Protein AF-A0AA86VNU2-F1 (afdb_monomer_lite)

Foldseek 3Di:
DDDDDDDDDPPPPPPPVVVPLFDWDADPVQATDCPTSCNVVQQWDADPVRFTDCPGNCNVVVVFDADPVRTGDVVVVVVVVVVVVVVVVVVVPDPDDDDDDDDDDDDDDPDPDPPPPVVVVVVVVVVVVVVVVVVVVVVVVVVVVVVVVVVVVVVVVVVVVVVVVVVVVVVVVVVVVVVVVVVD

pLDDT: mean 71.39, std 21.5, range [32.62, 98.25]

Structure (mmCIF, N/CA/C/O backbone):
data_AF-A0AA86VNU2-F1
#
_entry.id   AF-A0AA86VNU2-F1
#
loop_
_atom_site.group_PDB
_atom_site.id
_atom_site.type_symbol
_atom_site.label_atom_id
_atom_site.label_alt_id
_atom_site.label_comp_id
_atom_site.label_asym_id
_atom_site.label_entity_id
_atom_site.label_seq_id
_atom_site.pdbx_PDB_ins_code
_atom_site.Cartn_x
_atom_site.Cartn_y
_atom_site.Cartn_z
_atom_site.occupancy
_atom_site.B_iso_or_equiv
_atom_site.auth_seq_id
_atom_site.auth_comp_id
_atom_site.auth_asym_id
_atom_site.auth_atom_id
_atom_site.pdbx_PDB_model_num
ATOM 1 N N . MET A 1 1 ? 15.170 -42.660 -77.530 1.00 35.62 1 MET A N 1
ATOM 2 C CA . MET A 1 1 ? 16.263 -43.198 -76.690 1.00 35.62 1 MET A CA 1
ATOM 3 C C . MET A 1 1 ? 16.416 -42.320 -75.451 1.00 35.62 1 MET A C 1
ATOM 5 O O . MET A 1 1 ? 16.072 -41.147 -75.543 1.00 35.62 1 MET A O 1
ATOM 9 N N . PRO A 1 2 ? 16.809 -42.889 -74.300 1.00 42.84 2 PRO A N 1
ATOM 10 C CA . PRO A 1 2 ? 16.532 -42.334 -72.977 1.00 42.84 2 PRO A CA 1
ATOM 11 C C . PRO A 1 2 ? 17.777 -41.776 -72.251 1.00 42.84 2 PRO A C 1
ATOM 13 O O . PRO A 1 2 ? 18.903 -42.001 -72.673 1.00 42.84 2 PRO A O 1
ATOM 16 N N . LYS A 1 3 ? 17.500 -41.174 -71.084 1.00 43.25 3 LYS A N 1
ATOM 17 C CA . LYS A 1 3 ? 18.355 -40.914 -69.904 1.00 43.25 3 LYS A CA 1
ATOM 18 C C . LYS A 1 3 ? 19.403 -39.793 -69.968 1.00 43.25 3 LYS A C 1
ATOM 20 O O . LYS A 1 3 ? 20.445 -39.902 -70.595 1.00 43.25 3 LYS A O 1
ATOM 25 N N . GLY A 1 4 ? 19.159 -38.802 -69.111 1.00 35.34 4 GLY A N 1
ATOM 26 C CA . GLY A 1 4 ? 20.151 -37.903 -68.530 1.00 35.34 4 GLY A CA 1
ATOM 27 C C . GLY A 1 4 ? 19.666 -37.441 -67.156 1.00 35.34 4 GLY A C 1
ATOM 28 O O . GLY A 1 4 ? 19.163 -36.336 -67.007 1.00 35.34 4 GLY A O 1
ATOM 29 N N . SER A 1 5 ? 19.728 -38.338 -66.172 1.00 44.06 5 SER A N 1
ATOM 30 C CA . SER A 1 5 ? 19.518 -38.048 -64.754 1.00 44.06 5 SER A CA 1
ATOM 31 C C . SER A 1 5 ? 20.800 -37.470 -64.151 1.00 44.06 5 SER A C 1
ATOM 33 O O . SER A 1 5 ? 21.772 -38.205 -64.013 1.00 44.06 5 SER A O 1
ATOM 35 N N . ASN A 1 6 ? 20.766 -36.205 -63.740 1.00 42.53 6 ASN A N 1
ATOM 36 C CA . ASN A 1 6 ? 21.671 -35.613 -62.751 1.00 42.53 6 ASN A CA 1
ATOM 37 C C . ASN A 1 6 ? 20.741 -35.016 -61.679 1.00 42.53 6 ASN A C 1
ATOM 39 O O . ASN A 1 6 ? 19.854 -34.241 -62.008 1.00 42.53 6 ASN A O 1
ATOM 43 N N . GLY A 1 7 ? 20.756 -35.416 -60.413 1.00 32.91 7 GLY A N 1
ATOM 44 C CA . GLY A 1 7 ? 21.922 -35.724 -59.601 1.00 32.91 7 GLY A CA 1
ATOM 45 C C . GLY A 1 7 ? 22.095 -34.574 -58.614 1.00 32.91 7 GLY A C 1
ATOM 46 O O . GLY A 1 7 ? 22.671 -33.558 -58.968 1.00 32.91 7 GLY A O 1
ATOM 47 N N . GLY A 1 8 ? 21.550 -34.748 -57.407 1.00 32.62 8 GLY A N 1
ATOM 48 C CA . GLY A 1 8 ? 22.006 -34.083 -56.186 1.00 32.62 8 GLY A CA 1
ATOM 49 C C . GLY A 1 8 ? 21.849 -32.564 -56.097 1.00 32.62 8 GLY A C 1
ATOM 50 O O . GLY A 1 8 ? 22.713 -31.812 -56.517 1.00 32.62 8 GLY A O 1
ATOM 51 N N . SER A 1 9 ? 20.847 -32.122 -55.344 1.00 40.66 9 SER A N 1
ATOM 52 C CA . SER A 1 9 ? 21.161 -31.400 -54.110 1.00 40.66 9 SER A CA 1
ATOM 53 C C . SER A 1 9 ? 19.920 -31.414 -53.234 1.00 40.66 9 SER A C 1
ATOM 55 O O . SER A 1 9 ? 18.996 -30.618 -53.404 1.00 40.66 9 SER A O 1
ATOM 57 N N . SER A 1 10 ? 19.878 -32.359 -52.294 1.00 42.69 10 SER A N 1
ATOM 58 C CA . SER A 1 10 ? 19.146 -32.165 -51.051 1.00 42.69 10 SER A CA 1
ATOM 59 C C . SER A 1 10 ? 19.764 -30.938 -50.392 1.00 42.69 10 SER A C 1
ATOM 61 O O . SER A 1 10 ? 20.722 -31.038 -49.625 1.00 42.69 10 SER A O 1
ATOM 63 N N . GLY A 1 11 ? 19.257 -29.766 -50.769 1.00 36.16 11 GLY A N 1
ATOM 64 C CA . GLY A 1 11 ? 19.501 -28.532 -50.062 1.00 36.16 11 GLY A CA 1
ATOM 65 C C . GLY A 1 11 ? 18.896 -28.708 -48.685 1.00 36.16 11 GLY A C 1
ATOM 66 O O . GLY A 1 11 ? 17.744 -28.344 -48.457 1.00 36.16 11 GLY A O 1
ATOM 67 N N . SER A 1 12 ? 19.674 -29.294 -47.779 1.00 43.03 12 SER A N 1
ATOM 68 C CA . SER A 1 12 ? 19.574 -29.042 -46.359 1.00 43.03 12 SER A CA 1
ATOM 69 C C . SER A 1 12 ? 19.597 -27.528 -46.230 1.00 43.03 12 SER A C 1
ATOM 71 O O . SER A 1 12 ? 20.657 -26.903 -46.215 1.00 43.03 12 SER A O 1
ATOM 73 N N . LYS A 1 13 ? 18.411 -26.911 -46.213 1.00 39.06 13 LYS A N 1
ATOM 74 C CA . LYS A 1 13 ? 18.242 -25.575 -45.671 1.00 39.06 13 LYS A CA 1
ATOM 75 C C . LYS A 1 13 ? 18.532 -25.734 -44.191 1.00 39.06 13 LYS A C 1
ATOM 77 O O . LYS A 1 13 ? 17.639 -25.865 -43.362 1.00 39.06 13 LYS A O 1
ATOM 82 N N . SER A 1 14 ? 19.821 -25.700 -43.885 1.00 44.34 14 SER A N 1
ATOM 83 C CA . SER A 1 14 ? 20.374 -25.233 -42.633 1.00 44.34 14 SER A CA 1
ATOM 84 C C . SER A 1 14 ? 19.983 -23.764 -42.496 1.00 44.34 14 SER A C 1
ATOM 86 O O . SER A 1 14 ? 20.823 -22.874 -42.465 1.00 44.34 14 SER A O 1
ATOM 88 N N . THR A 1 15 ? 18.683 -23.475 -42.415 1.00 40.88 15 THR A N 1
ATOM 89 C CA . THR A 1 15 ? 18.246 -22.333 -41.642 1.00 40.88 15 THR A CA 1
ATOM 90 C C . THR A 1 15 ? 18.377 -22.808 -40.211 1.00 40.88 15 THR A C 1
ATOM 92 O O . THR A 1 15 ? 17.408 -23.217 -39.574 1.00 40.88 15 THR A O 1
ATOM 95 N N . ALA A 1 16 ? 19.606 -22.744 -39.698 1.00 42.69 16 ALA A N 1
ATOM 96 C CA . ALA A 1 16 ? 19.784 -22.318 -38.331 1.00 42.69 16 ALA A CA 1
ATOM 97 C C . ALA A 1 16 ? 19.115 -20.939 -38.260 1.00 42.69 16 ALA A C 1
ATOM 99 O O . ALA A 1 16 ? 19.760 -19.902 -38.379 1.00 42.69 16 ALA A O 1
ATOM 100 N N . SER A 1 17 ? 17.779 -20.922 -38.170 1.00 42.19 17 SER A N 1
ATOM 101 C CA . SER A 1 17 ? 17.085 -19.800 -37.595 1.00 42.19 17 SER A CA 1
ATOM 102 C C . SER A 1 17 ? 17.609 -19.828 -36.178 1.00 42.19 17 SER A C 1
ATOM 104 O O . SER A 1 17 ? 17.154 -20.628 -35.357 1.00 42.19 17 SER A O 1
ATOM 106 N N . THR A 1 18 ? 18.650 -19.043 -35.914 1.00 42.44 18 THR A N 1
ATOM 107 C CA . THR A 1 18 ? 18.924 -18.537 -34.582 1.00 42.44 18 THR A CA 1
ATOM 108 C C . THR A 1 18 ? 17.554 -18.105 -34.112 1.00 42.44 18 THR A C 1
ATOM 110 O O . THR A 1 18 ? 16.980 -17.189 -34.702 1.00 42.44 18 THR A O 1
ATOM 113 N N . LYS A 1 19 ? 16.942 -18.918 -33.244 1.00 46.94 19 LYS A N 1
ATOM 114 C CA . LYS A 1 19 ? 15.542 -18.811 -32.853 1.00 46.94 19 LYS A CA 1
ATOM 115 C C . LYS A 1 19 ? 15.502 -17.498 -32.099 1.00 46.94 19 LYS A C 1
ATOM 117 O O . LYS A 1 19 ? 15.825 -17.465 -30.917 1.00 46.94 19 LYS A O 1
ATOM 122 N N . SER A 1 20 ? 15.325 -16.401 -32.838 1.00 48.34 20 SER A N 1
ATOM 123 C CA . SER A 1 20 ? 15.451 -15.059 -32.307 1.00 48.34 20 SER A CA 1
ATOM 124 C C . SER A 1 20 ? 14.389 -15.016 -31.245 1.00 48.34 20 SER A C 1
ATOM 126 O O . SER A 1 20 ? 13.209 -15.184 -31.570 1.00 48.34 20 SER A O 1
ATOM 128 N N . THR A 1 21 ? 14.815 -14.935 -29.991 1.00 58.25 21 THR A N 1
ATOM 129 C CA . THR A 1 21 ? 13.891 -14.949 -28.874 1.00 58.25 21 THR A CA 1
ATOM 130 C C . THR A 1 21 ? 12.835 -13.887 -29.168 1.00 58.25 21 THR A C 1
ATOM 132 O O . THR A 1 21 ? 13.197 -12.753 -29.509 1.00 58.25 21 THR A O 1
ATOM 135 N N . PRO A 1 22 ? 11.544 -14.260 -29.180 1.00 62.62 22 PRO A N 1
ATOM 136 C CA . PRO A 1 22 ? 10.493 -13.343 -29.573 1.00 62.62 22 PRO A CA 1
ATOM 137 C C . PRO A 1 22 ? 10.598 -12.103 -28.690 1.00 62.62 22 PRO A C 1
ATOM 139 O O . PRO A 1 22 ? 10.564 -12.170 -27.459 1.00 62.62 22 PRO A O 1
ATOM 142 N N . SER A 1 23 ? 10.846 -10.971 -29.340 1.00 70.94 23 SER A N 1
ATOM 143 C CA . SER A 1 23 ? 11.143 -9.711 -28.682 1.00 70.94 23 SER A CA 1
ATOM 144 C C . SER A 1 23 ? 9.844 -8.943 -28.536 1.00 70.94 23 SER A C 1
ATOM 146 O O . SER A 1 23 ? 9.045 -8.849 -29.472 1.00 70.94 23 SER A O 1
ATOM 148 N N . VAL A 1 24 ? 9.642 -8.409 -27.339 1.00 76.19 24 VAL A N 1
ATOM 149 C CA . VAL A 1 24 ? 8.462 -7.640 -26.963 1.00 76.19 24 VAL A CA 1
ATOM 150 C C . VAL A 1 24 ? 8.851 -6.172 -27.001 1.00 76.19 24 VAL A C 1
ATOM 152 O O . VAL A 1 24 ? 9.758 -5.754 -26.283 1.00 76.19 24 VAL A O 1
ATOM 155 N N . ARG A 1 25 ? 8.169 -5.384 -27.830 1.00 77.44 25 ARG A N 1
ATOM 156 C CA . ARG A 1 25 ? 8.275 -3.926 -27.831 1.00 77.44 25 ARG A CA 1
ATOM 157 C C . ARG A 1 25 ? 7.054 -3.346 -27.131 1.00 77.44 25 ARG A C 1
ATOM 159 O O . ARG A 1 25 ? 5.924 -3.785 -27.346 1.00 77.44 25 ARG A O 1
ATOM 166 N N . VAL A 1 26 ? 7.304 -2.352 -26.291 1.00 76.50 26 VAL A N 1
ATOM 167 C CA . VAL A 1 26 ? 6.274 -1.627 -25.550 1.00 76.50 26 VAL A CA 1
ATOM 168 C C . VAL A 1 26 ? 6.362 -0.163 -25.961 1.00 76.50 26 VAL A C 1
ATOM 170 O O . VAL A 1 26 ? 7.458 0.392 -26.058 1.00 76.50 26 VAL A O 1
ATOM 173 N N . ASN A 1 27 ? 5.215 0.442 -26.247 1.00 76.06 27 ASN A N 1
ATOM 174 C CA . ASN A 1 27 ? 5.102 1.858 -26.560 1.00 76.06 27 ASN A CA 1
ATOM 175 C C . ASN A 1 27 ? 5.369 2.706 -25.307 1.00 76.06 27 ASN A C 1
ATOM 177 O O . ASN A 1 27 ? 5.224 2.249 -24.173 1.00 76.06 27 ASN A O 1
ATOM 181 N N . THR A 1 28 ? 5.692 3.983 -25.502 1.00 73.38 28 THR A N 1
ATOM 182 C CA . THR A 1 28 ? 5.933 4.935 -24.401 1.00 73.38 28 THR A CA 1
ATOM 183 C C . THR A 1 28 ? 4.722 5.134 -23.487 1.00 73.38 28 THR A C 1
ATOM 185 O O . THR A 1 28 ? 4.889 5.498 -22.329 1.00 73.38 28 THR A O 1
ATOM 188 N N . ASN A 1 29 ? 3.512 4.851 -23.976 1.00 73.88 29 ASN A N 1
ATOM 189 C CA . ASN A 1 29 ? 2.264 4.895 -23.211 1.00 73.88 29 ASN A CA 1
ATOM 190 C C . ASN A 1 29 ? 1.952 3.591 -22.442 1.00 73.88 29 ASN A C 1
ATOM 192 O O . ASN A 1 29 ? 0.857 3.459 -21.905 1.00 73.88 29 ASN A O 1
ATOM 196 N N . GLY A 1 30 ? 2.869 2.615 -22.411 1.00 66.94 30 GLY A N 1
ATOM 197 C CA . GLY A 1 30 ? 2.688 1.356 -21.678 1.00 66.94 30 GLY A CA 1
ATOM 198 C C . GLY A 1 30 ? 1.837 0.300 -22.392 1.00 66.94 30 GLY A C 1
ATOM 199 O O . GLY A 1 30 ? 1.533 -0.733 -21.802 1.00 66.94 30 GLY A O 1
ATOM 200 N N . THR A 1 31 ? 1.475 0.522 -23.658 1.00 78.00 31 THR A N 1
ATOM 201 C CA . THR A 1 31 ? 0.759 -0.468 -24.482 1.00 78.00 31 THR A CA 1
ATOM 202 C C . THR A 1 31 ? 1.719 -1.341 -25.287 1.00 78.00 31 THR A C 1
ATOM 204 O O . THR A 1 31 ? 2.845 -0.940 -25.591 1.00 78.00 31 THR A O 1
ATOM 207 N N . PHE A 1 32 ? 1.284 -2.539 -25.669 1.00 80.56 32 PHE A N 1
ATOM 208 C CA . PHE A 1 32 ? 2.081 -3.420 -26.519 1.00 80.56 32 PHE A CA 1
ATOM 209 C C . PHE A 1 32 ? 2.150 -2.907 -27.964 1.00 80.56 32 PHE A C 1
ATOM 211 O O . PHE A 1 32 ? 1.123 -2.634 -28.584 1.00 80.56 32 PHE A O 1
ATOM 218 N N . ASP A 1 33 ? 3.357 -2.822 -28.533 1.00 82.19 33 ASP A N 1
ATOM 219 C CA . ASP A 1 33 ? 3.514 -2.531 -29.960 1.00 82.19 33 ASP A CA 1
ATOM 220 C C . ASP A 1 33 ? 3.201 -3.806 -30.756 1.00 82.19 33 ASP A C 1
ATOM 222 O O . ASP A 1 33 ? 3.956 -4.783 -30.715 1.00 82.19 33 ASP A O 1
ATOM 226 N N . GLN A 1 34 ? 2.104 -3.795 -31.514 1.00 78.12 34 GLN A N 1
ATOM 227 C CA . GLN A 1 34 ? 1.673 -4.920 -32.355 1.00 78.12 34 GLN A CA 1
ATOM 228 C C . GLN A 1 34 ? 2.707 -5.313 -33.421 1.00 78.12 34 GLN A C 1
ATOM 230 O O . GLN A 1 34 ? 2.679 -6.425 -33.943 1.00 78.12 34 GLN A O 1
ATOM 235 N N . ARG A 1 35 ? 3.670 -4.436 -33.735 1.00 80.62 35 ARG A N 1
ATOM 236 C CA . ARG A 1 35 ? 4.770 -4.745 -34.659 1.00 80.62 35 ARG A CA 1
ATOM 237 C C . ARG A 1 35 ? 5.838 -5.645 -34.032 1.00 80.62 35 ARG A C 1
ATOM 239 O O . ARG A 1 35 ? 6.769 -6.031 -34.740 1.00 80.62 35 ARG A O 1
ATOM 246 N N . SER A 1 36 ? 5.738 -5.964 -32.739 1.00 80.44 36 SER A N 1
ATOM 247 C CA . SER A 1 36 ? 6.667 -6.867 -32.049 1.00 80.44 36 SER A CA 1
ATOM 248 C C . SER A 1 36 ? 6.672 -8.257 -32.682 1.00 80.44 36 SER A C 1
ATOM 250 O O . SER A 1 36 ? 5.636 -8.758 -33.126 1.00 80.44 36 SER A O 1
ATOM 252 N N . SER A 1 37 ? 7.835 -8.913 -32.694 1.00 79.69 37 SER A N 1
ATOM 253 C CA . SER A 1 37 ? 7.964 -10.231 -33.325 1.00 79.69 37 SER A CA 1
ATOM 254 C C . SER A 1 37 ? 7.118 -11.300 -32.633 1.00 79.69 37 SER A C 1
ATOM 256 O O . SER A 1 37 ? 6.661 -12.209 -33.312 1.00 79.69 37 SER A O 1
ATOM 258 N N . ILE A 1 38 ? 6.825 -11.134 -31.339 1.00 78.75 38 ILE A N 1
ATOM 259 C CA . ILE A 1 38 ? 5.967 -12.039 -30.559 1.00 78.75 38 ILE A CA 1
ATOM 260 C C . ILE A 1 38 ? 4.495 -12.063 -31.015 1.00 78.75 38 ILE A C 1
ATOM 262 O O . ILE A 1 38 ? 3.819 -13.079 -30.877 1.00 78.75 38 ILE A O 1
ATOM 266 N N . PHE A 1 39 ? 3.994 -10.958 -31.582 1.00 82.69 39 PHE A N 1
ATOM 267 C CA . PHE A 1 39 ? 2.646 -10.904 -32.164 1.00 82.69 39 PHE A CA 1
ATOM 268 C C . PHE A 1 39 ? 2.652 -11.451 -33.590 1.00 82.69 39 PHE A C 1
ATOM 270 O O . PHE A 1 39 ? 1.735 -12.157 -33.994 1.00 82.69 39 PHE A O 1
ATOM 277 N N . ARG A 1 40 ? 3.727 -11.188 -34.346 1.00 80.62 40 ARG A N 1
ATOM 278 C CA . ARG A 1 40 ? 3.902 -11.718 -35.708 1.00 80.62 40 ARG A CA 1
ATOM 279 C C . ARG A 1 40 ? 4.085 -13.235 -35.735 1.00 80.62 40 ARG A C 1
ATOM 281 O O . ARG A 1 40 ? 3.679 -13.864 -36.703 1.00 80.62 40 ARG A O 1
ATOM 288 N N . SER A 1 41 ? 4.686 -13.813 -34.695 1.00 79.31 41 SER A N 1
ATOM 289 C CA . SER A 1 41 ? 4.840 -15.263 -34.548 1.00 79.31 41 SER A CA 1
ATOM 290 C C . SER A 1 41 ? 3.580 -15.964 -34.029 1.00 79.31 41 SER A C 1
ATOM 292 O O . SER A 1 41 ? 3.554 -17.190 -33.995 1.00 79.31 41 SER A O 1
ATOM 294 N N . GLY A 1 42 ? 2.544 -15.215 -33.623 1.00 80.19 42 GLY A N 1
ATOM 295 C CA . GLY A 1 42 ? 1.323 -15.772 -33.031 1.00 80.19 42 GLY A CA 1
ATOM 296 C C . GLY A 1 42 ? 1.498 -16.293 -31.600 1.00 80.19 42 GLY A C 1
ATOM 297 O O . GLY A 1 42 ? 0.624 -16.978 -31.079 1.00 80.19 42 GLY A O 1
ATOM 298 N N . GLU A 1 43 ? 2.614 -15.987 -30.937 1.00 80.56 43 GLU A N 1
ATOM 299 C CA . GLU A 1 43 ? 2.838 -16.405 -29.547 1.00 80.56 43 GLU A CA 1
ATOM 300 C C . GLU A 1 43 ? 2.059 -15.546 -28.543 1.00 80.56 43 GLU A C 1
ATOM 302 O O . GLU A 1 43 ? 1.722 -16.013 -27.449 1.00 80.56 43 GLU A O 1
ATOM 307 N N . ALA A 1 44 ? 1.746 -14.305 -28.920 1.00 83.31 44 ALA A N 1
ATOM 308 C CA . ALA A 1 44 ? 0.940 -13.374 -28.149 1.00 83.31 44 ALA A CA 1
ATOM 309 C C . ALA A 1 44 ? -0.246 -12.847 -28.961 1.00 83.31 44 ALA A C 1
ATOM 311 O O . ALA A 1 44 ? -0.127 -12.579 -30.155 1.00 83.31 44 ALA A O 1
ATOM 312 N N . TYR A 1 45 ? -1.368 -12.631 -28.276 1.00 84.81 45 TYR A N 1
ATOM 313 C CA . TYR A 1 45 ? -2.567 -12.009 -28.833 1.00 84.81 45 TYR A CA 1
ATOM 314 C C . TYR A 1 45 ? -3.032 -10.886 -27.915 1.00 84.81 45 TYR A C 1
ATOM 316 O O . TYR A 1 45 ? -2.916 -10.995 -26.693 1.00 84.81 45 TYR A O 1
ATOM 324 N N . LEU A 1 46 ? -3.551 -9.812 -28.505 1.00 83.88 46 LEU A N 1
ATOM 325 C CA . LEU A 1 46 ? -4.195 -8.729 -27.770 1.00 83.88 46 LEU A CA 1
ATOM 326 C C . LEU A 1 46 ? -5.712 -8.881 -27.855 1.00 83.88 46 LEU A C 1
ATOM 328 O O . LEU A 1 46 ? -6.245 -9.324 -28.873 1.00 83.88 46 LEU A O 1
ATOM 332 N N . LYS A 1 47 ? -6.403 -8.491 -26.789 1.00 84.12 47 LYS A N 1
ATOM 333 C CA . LYS A 1 47 ? -7.852 -8.300 -26.790 1.00 84.12 47 LYS A CA 1
ATOM 334 C C . LYS A 1 47 ? -8.207 -6.995 -27.508 1.00 84.12 47 LYS A C 1
ATOM 336 O O . LYS A 1 47 ? -7.343 -6.168 -27.803 1.00 84.12 47 LYS A O 1
ATOM 341 N N . SER A 1 48 ? -9.499 -6.782 -27.745 1.00 81.19 48 SER A N 1
ATOM 342 C CA . SER A 1 48 ? -10.024 -5.562 -28.373 1.00 81.19 48 SER A CA 1
ATOM 343 C C . SER A 1 48 ? -9.709 -4.277 -27.596 1.00 81.19 48 SER A C 1
ATOM 345 O O . SER A 1 48 ? -9.672 -3.207 -28.188 1.00 81.19 48 SER A O 1
ATOM 347 N N . ASP A 1 49 ? -9.462 -4.378 -26.288 1.00 78.31 49 ASP A N 1
ATOM 348 C CA . ASP A 1 49 ? -9.064 -3.269 -25.410 1.00 78.31 49 ASP A CA 1
ATOM 349 C C . ASP A 1 49 ? -7.540 -3.007 -25.395 1.00 78.31 49 ASP A C 1
ATOM 351 O O . ASP A 1 49 ? -7.061 -2.142 -24.662 1.00 78.31 49 ASP A O 1
ATOM 355 N N . GLY A 1 50 ? -6.763 -3.759 -26.185 1.00 73.31 50 GLY A N 1
ATOM 356 C CA . GLY A 1 50 ? -5.306 -3.646 -26.260 1.00 73.31 50 GLY A CA 1
ATOM 357 C C . GLY A 1 50 ? -4.538 -4.340 -25.129 1.00 73.31 50 GLY A C 1
ATOM 358 O O . GLY A 1 50 ? -3.307 -4.283 -25.125 1.00 73.31 50 GLY A O 1
ATOM 359 N N . THR A 1 51 ? -5.218 -5.015 -24.194 1.00 81.69 51 THR A N 1
ATOM 360 C CA . THR A 1 51 ? -4.578 -5.852 -23.163 1.00 81.69 51 THR A CA 1
ATOM 361 C C . THR A 1 51 ? -4.141 -7.201 -23.723 1.00 81.69 51 THR A C 1
ATOM 363 O O . THR A 1 51 ? -4.663 -7.673 -24.734 1.00 81.69 51 THR A O 1
ATOM 366 N N . LEU A 1 52 ? -3.184 -7.857 -23.062 1.00 83.00 52 LEU A N 1
ATOM 367 C CA . LEU A 1 52 ? -2.755 -9.202 -23.445 1.00 83.00 52 LEU A CA 1
ATOM 368 C C . LEU A 1 52 ? -3.868 -10.231 -23.169 1.00 83.00 52 LEU A C 1
ATOM 370 O O . LEU A 1 52 ? -4.451 -10.269 -22.082 1.00 83.00 52 LEU A O 1
ATOM 374 N N . ASP A 1 53 ? -4.144 -11.111 -24.133 1.00 83.88 53 ASP A N 1
ATOM 375 C CA . ASP A 1 53 ? -5.003 -12.271 -23.903 1.00 83.88 53 ASP A CA 1
ATOM 376 C C . ASP A 1 53 ? -4.256 -13.294 -23.038 1.00 83.88 53 ASP A C 1
ATOM 378 O O . ASP A 1 53 ? -3.291 -13.919 -23.480 1.00 83.88 53 ASP A O 1
ATOM 382 N N . GLY A 1 54 ? -4.723 -13.505 -21.805 1.00 80.12 54 GLY A N 1
ATOM 383 C CA . GLY A 1 54 ? -4.131 -14.455 -20.858 1.00 80.12 54 GLY A CA 1
ATOM 384 C C . GLY A 1 54 ? -4.109 -15.911 -21.342 1.00 80.12 54 GLY A C 1
ATOM 385 O O . GLY A 1 54 ? -3.413 -16.741 -20.762 1.00 80.12 54 GLY A O 1
ATOM 386 N N . ARG A 1 55 ? -4.841 -16.236 -22.415 1.00 82.06 55 ARG A N 1
ATOM 387 C CA . ARG A 1 55 ? -4.854 -17.570 -23.032 1.00 82.06 55 ARG A CA 1
ATOM 388 C C . ARG A 1 55 ? -3.689 -17.796 -23.998 1.00 82.06 55 ARG A C 1
ATOM 390 O O . ARG A 1 55 ? -3.437 -18.945 -24.363 1.00 82.06 55 ARG A O 1
ATOM 397 N N . CYS A 1 56 ? -2.981 -16.741 -24.414 1.00 82.75 56 CYS A N 1
ATOM 398 C CA . CYS A 1 56 ? -1.860 -16.870 -25.343 1.00 82.75 56 CYS A CA 1
ATOM 399 C C . CYS A 1 56 ? -0.654 -17.575 -24.699 1.00 82.75 56 CYS A C 1
ATOM 401 O O . CYS A 1 56 ? -0.470 -17.564 -23.476 1.00 82.75 56 CYS A O 1
ATOM 403 N N . ALA A 1 57 ? 0.187 -18.193 -25.531 1.00 77.88 57 ALA A N 1
ATOM 404 C CA . ALA A 1 57 ? 1.365 -18.926 -25.071 1.00 77.88 57 ALA A CA 1
ATOM 405 C C . ALA A 1 57 ? 2.317 -18.021 -24.277 1.00 77.88 57 ALA A C 1
ATOM 407 O O . ALA A 1 57 ? 2.789 -18.410 -23.210 1.00 77.88 57 ALA A O 1
ATOM 408 N N . ALA A 1 58 ? 2.515 -16.784 -24.740 1.00 75.31 58 ALA A N 1
ATOM 409 C CA . ALA A 1 58 ? 3.372 -15.805 -24.087 1.00 75.31 58 ALA A CA 1
ATOM 410 C C . ALA A 1 58 ? 2.904 -15.425 -22.671 1.00 75.31 58 ALA A C 1
ATOM 412 O O . ALA A 1 58 ? 3.744 -15.222 -21.791 1.00 75.31 58 ALA A O 1
ATOM 413 N N . ALA A 1 59 ? 1.588 -15.363 -22.438 1.00 77.38 59 ALA A N 1
ATOM 414 C CA . ALA A 1 59 ? 1.018 -15.119 -21.115 1.00 77.38 59 ALA A CA 1
ATOM 415 C C . ALA A 1 59 ? 1.190 -16.339 -20.198 1.00 77.38 59 ALA A C 1
ATOM 417 O O . ALA A 1 59 ? 1.664 -16.208 -19.073 1.00 77.38 59 ALA A O 1
ATOM 418 N N . ARG A 1 60 ? 0.883 -17.544 -20.699 1.00 78.44 60 ARG A N 1
ATOM 419 C CA . ARG A 1 60 ? 0.996 -18.798 -19.930 1.00 78.44 60 ARG A CA 1
ATOM 420 C C . ARG A 1 60 ? 2.433 -19.146 -19.547 1.00 78.44 60 ARG A C 1
ATOM 422 O O . ARG A 1 60 ? 2.659 -19.728 -18.494 1.00 78.44 60 ARG A O 1
ATOM 429 N N . GLN A 1 61 ? 3.387 -18.812 -20.410 1.00 74.31 61 GLN A N 1
ATOM 430 C CA . GLN A 1 61 ? 4.813 -19.074 -20.205 1.00 74.31 61 GLN A CA 1
ATOM 431 C C . GLN A 1 61 ? 5.531 -17.918 -19.492 1.00 74.31 61 GLN A C 1
ATOM 433 O O . GLN A 1 61 ? 6.736 -17.997 -19.270 1.00 74.31 61 GLN A O 1
ATOM 438 N N . GLY A 1 62 ? 4.820 -16.834 -19.156 1.00 69.75 62 GLY A N 1
ATOM 439 C CA . GLY A 1 62 ? 5.405 -15.670 -18.489 1.00 69.75 62 GLY A CA 1
ATOM 440 C C . GLY A 1 62 ? 6.499 -14.980 -19.309 1.00 69.75 62 GLY A C 1
ATOM 441 O O . GLY A 1 62 ? 7.401 -14.375 -18.736 1.00 69.75 62 GLY A O 1
ATOM 442 N N . ILE A 1 63 ? 6.450 -15.082 -20.644 1.00 71.69 63 ILE A N 1
ATOM 443 C CA . ILE A 1 63 ? 7.426 -14.470 -21.564 1.00 71.69 63 ILE A CA 1
ATOM 444 C C . ILE A 1 63 ? 7.269 -12.943 -21.577 1.00 71.69 63 ILE A C 1
ATOM 446 O O . ILE A 1 63 ? 8.259 -12.215 -21.748 1.00 71.69 63 ILE A O 1
ATOM 450 N N . ILE A 1 64 ? 6.029 -12.480 -21.390 1.00 72.75 64 ILE A N 1
ATOM 451 C CA . ILE A 1 64 ? 5.623 -11.079 -21.299 1.00 72.75 64 ILE A CA 1
ATOM 452 C C . ILE A 1 64 ? 5.194 -10.780 -19.861 1.00 72.75 64 ILE A C 1
ATOM 454 O O . ILE A 1 64 ? 4.279 -11.411 -19.337 1.00 72.75 64 ILE A O 1
ATOM 458 N N . GLY A 1 65 ? 5.807 -9.772 -19.243 1.00 74.44 65 GLY A N 1
ATOM 459 C CA . GLY A 1 65 ? 5.339 -9.237 -17.970 1.00 74.44 65 GLY A CA 1
ATOM 460 C C . GLY A 1 65 ? 4.115 -8.362 -18.169 1.00 74.44 65 GLY A C 1
ATOM 461 O O . GLY A 1 65 ? 4.146 -7.411 -18.954 1.00 74.44 65 GLY A O 1
ATOM 462 N N . THR A 1 66 ? 3.052 -8.678 -17.442 1.00 76.81 66 THR A N 1
ATOM 463 C CA . THR A 1 66 ? 1.824 -7.888 -17.417 1.00 76.81 66 THR A CA 1
ATOM 464 C C . THR A 1 66 ? 1.468 -7.490 -15.994 1.00 76.81 66 THR A C 1
ATOM 466 O O . THR A 1 66 ? 1.830 -8.166 -15.032 1.00 76.81 66 THR A O 1
ATOM 469 N N . THR A 1 67 ? 0.770 -6.368 -15.857 1.00 78.25 67 THR A N 1
ATOM 470 C CA . THR A 1 67 ? 0.116 -5.978 -14.608 1.00 78.25 67 THR A CA 1
ATOM 471 C C . THR A 1 67 ? -1.110 -6.864 -14.359 1.00 78.25 67 THR A C 1
ATOM 473 O O . THR A 1 67 ? -1.580 -7.566 -15.254 1.00 78.25 67 THR A O 1
ATOM 476 N N . SER A 1 68 ? -1.709 -6.782 -13.167 1.00 77.50 68 SER A N 1
ATOM 477 C CA . SER A 1 68 ? -2.978 -7.467 -12.858 1.00 77.50 68 SER A CA 1
ATOM 478 C C . SER A 1 68 ? -4.138 -7.076 -13.787 1.00 77.50 68 SER A C 1
ATOM 480 O O . SER A 1 68 ? -5.099 -7.827 -13.916 1.00 77.50 68 SER A O 1
ATOM 482 N N . SER A 1 69 ? -4.040 -5.927 -14.461 1.00 74.94 69 SER A N 1
ATOM 483 C CA . SER A 1 69 ? -4.990 -5.455 -15.474 1.00 74.94 69 SER A CA 1
ATOM 484 C C . SER A 1 69 ? -4.676 -5.928 -16.902 1.00 74.94 69 SER A C 1
ATOM 486 O O . SER A 1 69 ? -5.383 -5.549 -17.832 1.00 74.94 69 SER A O 1
ATOM 488 N N . GLY A 1 70 ? -3.625 -6.730 -17.109 1.00 70.12 70 GLY A N 1
ATOM 489 C CA . GLY A 1 70 ? -3.230 -7.238 -18.430 1.00 70.12 70 GLY A CA 1
ATOM 490 C C . GLY A 1 70 ? -2.497 -6.222 -19.318 1.00 70.12 70 GLY A C 1
ATOM 491 O O . GLY A 1 70 ? -2.273 -6.495 -20.500 1.00 70.12 70 GLY A O 1
ATOM 492 N N . GLN A 1 71 ? -2.122 -5.064 -18.765 1.00 80.94 71 GLN A N 1
ATOM 493 C CA . GLN A 1 71 ? -1.280 -4.061 -19.427 1.00 80.94 71 GLN A CA 1
ATOM 494 C C . GLN A 1 71 ? 0.193 -4.461 -19.347 1.00 80.94 71 GLN A C 1
ATOM 496 O O . GLN A 1 71 ? 0.564 -5.281 -18.507 1.00 80.94 71 GLN A O 1
ATOM 501 N N . ALA A 1 72 ? 1.050 -3.893 -20.198 1.00 77.69 72 ALA A N 1
ATOM 502 C CA . ALA A 1 72 ? 2.476 -4.202 -20.157 1.00 77.69 72 ALA A CA 1
ATOM 503 C C . ALA A 1 72 ? 3.099 -3.724 -18.833 1.00 77.69 72 ALA A C 1
ATOM 505 O O . ALA A 1 72 ? 3.011 -2.544 -18.488 1.00 77.69 72 ALA A O 1
ATOM 506 N N . ASP A 1 73 ? 3.769 -4.617 -18.096 1.00 79.31 73 ASP A N 1
ATOM 507 C CA . ASP A 1 73 ? 4.549 -4.200 -16.929 1.00 79.31 73 ASP A CA 1
ATOM 508 C C . ASP A 1 73 ? 5.908 -3.668 -17.403 1.00 79.31 73 ASP A C 1
ATOM 510 O O . ASP A 1 73 ? 6.843 -4.416 -17.708 1.00 79.31 73 ASP A O 1
ATOM 514 N N . LEU A 1 74 ? 6.020 -2.341 -17.463 1.00 67.75 74 LEU A N 1
ATOM 515 C CA . LEU A 1 74 ? 7.243 -1.644 -17.861 1.00 67.75 74 LEU A CA 1
ATOM 516 C C . LEU A 1 74 ? 8.440 -1.980 -16.955 1.00 67.75 74 LEU A C 1
ATOM 518 O O . LEU A 1 74 ? 9.583 -1.926 -17.413 1.00 67.75 74 LEU A O 1
ATOM 522 N N . ARG A 1 75 ? 8.206 -2.390 -15.699 1.00 66.81 75 ARG A 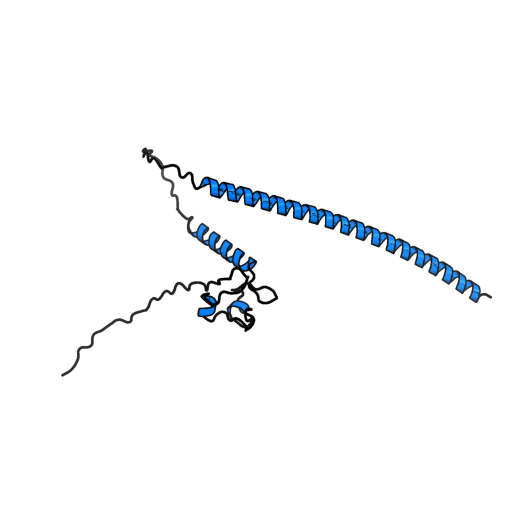N 1
ATOM 523 C CA . ARG A 1 75 ? 9.277 -2.830 -14.788 1.00 66.81 75 ARG A CA 1
ATOM 524 C C . ARG A 1 75 ? 9.841 -4.173 -15.231 1.00 66.81 75 ARG A C 1
ATOM 526 O O . ARG A 1 75 ? 11.055 -4.348 -15.255 1.00 66.81 75 ARG A O 1
ATOM 533 N N . TYR A 1 76 ? 8.975 -5.092 -15.653 1.00 67.44 76 TYR A N 1
ATOM 534 C CA . TYR A 1 76 ? 9.396 -6.380 -16.201 1.00 67.44 76 TYR A CA 1
ATOM 535 C C . TYR A 1 76 ? 10.194 -6.200 -17.505 1.00 67.44 76 TYR A C 1
ATOM 537 O O . TYR A 1 76 ? 11.235 -6.835 -17.687 1.00 67.44 76 TYR A O 1
ATOM 545 N N . ALA A 1 77 ? 9.764 -5.286 -18.384 1.00 60.47 77 ALA A N 1
ATOM 546 C CA . ALA A 1 77 ? 10.488 -4.964 -19.617 1.00 60.47 77 ALA A CA 1
ATOM 547 C C . ALA A 1 77 ? 11.887 -4.373 -19.344 1.00 60.47 77 ALA A C 1
ATOM 549 O O . ALA A 1 77 ? 12.865 -4.767 -19.983 1.00 60.47 77 ALA A O 1
ATOM 550 N N . ALA A 1 78 ? 12.003 -3.474 -18.361 1.00 58.81 78 ALA A N 1
ATOM 551 C CA . ALA A 1 78 ? 13.278 -2.877 -17.967 1.00 58.81 78 ALA A CA 1
ATOM 552 C C . ALA A 1 78 ? 14.248 -3.907 -17.358 1.00 58.81 78 ALA A C 1
ATOM 554 O O . ALA A 1 78 ? 15.427 -3.934 -17.715 1.00 58.81 78 ALA A O 1
ATOM 555 N N . VAL A 1 79 ? 13.752 -4.795 -16.489 1.00 61.53 79 VAL A N 1
ATOM 556 C CA . VAL A 1 79 ? 14.569 -5.824 -15.825 1.00 61.53 79 VAL A CA 1
ATOM 557 C C . VAL A 1 79 ? 15.075 -6.870 -16.821 1.00 61.53 79 VAL A C 1
ATOM 559 O O . VAL A 1 79 ? 16.259 -7.198 -16.806 1.00 61.53 79 VAL A O 1
ATOM 562 N N . LYS A 1 80 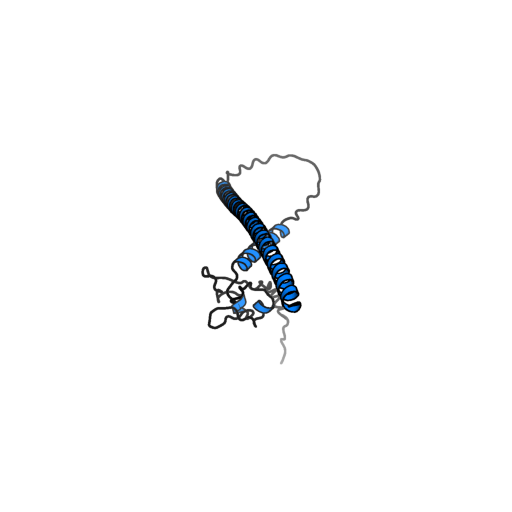? 14.234 -7.352 -17.745 1.00 60.44 80 LYS A N 1
ATOM 563 C CA . LYS A 1 80 ? 14.654 -8.340 -18.758 1.00 60.44 80 LYS A CA 1
ATOM 564 C C . LYS A 1 80 ? 15.730 -7.782 -19.702 1.00 60.44 80 LYS A C 1
ATOM 566 O O . LYS A 1 80 ? 16.678 -8.493 -20.047 1.00 60.44 80 LYS A O 1
ATOM 571 N N . ASN A 1 81 ? 15.624 -6.501 -20.064 1.00 55.94 81 ASN A N 1
ATOM 572 C CA . ASN A 1 81 ? 16.652 -5.812 -20.847 1.00 55.94 81 ASN A CA 1
ATOM 573 C C . ASN A 1 81 ? 17.977 -5.696 -20.074 1.00 55.94 81 ASN A C 1
ATOM 575 O O . ASN A 1 81 ? 19.030 -5.971 -20.642 1.00 55.94 81 ASN A O 1
ATOM 579 N N . ALA A 1 82 ? 17.939 -5.371 -18.777 1.00 54.03 82 ALA A N 1
ATOM 580 C CA . ALA A 1 82 ? 19.139 -5.297 -17.938 1.00 54.03 82 ALA A CA 1
ATOM 581 C C . ALA A 1 82 ? 19.825 -6.666 -17.740 1.00 54.03 82 ALA A C 1
ATOM 583 O O . ALA A 1 82 ? 21.050 -6.760 -17.806 1.00 54.03 82 ALA A O 1
ATOM 584 N N . VAL A 1 83 ? 19.049 -7.741 -17.559 1.00 55.81 83 VAL A N 1
ATOM 585 C CA . VAL A 1 83 ? 19.576 -9.113 -17.410 1.00 55.81 83 VAL A CA 1
ATOM 586 C C . VAL A 1 83 ? 20.257 -9.600 -18.694 1.00 55.81 83 VAL A C 1
ATOM 588 O O . VAL A 1 83 ? 21.327 -10.204 -18.632 1.00 55.81 83 VAL A O 1
ATOM 591 N N . SER A 1 84 ? 19.693 -9.279 -19.861 1.00 54.88 84 SER A N 1
ATOM 592 C CA . SER A 1 84 ? 20.266 -9.664 -21.161 1.00 54.88 84 SER A CA 1
ATOM 593 C C . SER A 1 84 ? 21.610 -8.973 -21.441 1.00 54.88 84 SER A C 1
ATOM 595 O O . SER A 1 84 ? 22.499 -9.569 -22.044 1.00 54.88 84 SER A O 1
ATOM 597 N N . ILE A 1 85 ? 21.788 -7.737 -20.960 1.00 52.16 85 ILE A N 1
ATOM 598 C CA . ILE A 1 85 ? 23.042 -6.976 -21.093 1.00 52.16 85 ILE A CA 1
ATOM 599 C C . ILE A 1 85 ? 24.163 -7.586 -20.236 1.00 52.16 85 ILE A C 1
ATOM 601 O O . ILE A 1 85 ? 25.312 -7.635 -20.673 1.00 52.16 85 ILE A O 1
ATOM 605 N N . ASN A 1 86 ? 23.849 -8.094 -19.041 1.00 49.75 86 ASN A N 1
ATOM 606 C CA . ASN A 1 86 ? 24.857 -8.694 -18.161 1.00 49.75 86 ASN A CA 1
ATOM 607 C C . ASN A 1 86 ? 25.338 -10.067 -18.658 1.00 49.75 86 ASN A C 1
ATOM 609 O O . ASN A 1 86 ? 26.532 -10.345 -18.589 1.00 49.75 86 ASN A O 1
ATOM 613 N N . GLN A 1 87 ? 24.463 -10.884 -19.254 1.00 50.34 87 GLN A N 1
ATOM 614 C CA . GLN A 1 87 ? 24.859 -12.192 -19.801 1.00 50.34 87 GLN A CA 1
ATOM 615 C C . GLN A 1 87 ? 25.809 -12.085 -21.009 1.00 50.34 87 GLN A C 1
ATOM 617 O O . GLN A 1 87 ? 26.697 -12.917 -21.167 1.00 50.34 87 GLN A O 1
ATOM 622 N N . GLN A 1 88 ? 25.697 -11.032 -21.828 1.00 47.91 88 GLN A N 1
ATOM 623 C CA . GLN A 1 88 ? 26.642 -10.782 -22.931 1.00 47.91 88 GLN A CA 1
ATOM 624 C C . GLN A 1 88 ? 28.018 -10.288 -22.452 1.00 47.91 88 GLN A C 1
ATOM 626 O O . GLN A 1 88 ? 29.020 -10.413 -23.162 1.00 47.91 88 GLN A O 1
ATOM 631 N N . LYS A 1 89 ? 28.080 -9.724 -21.241 1.00 45.72 89 LYS A N 1
ATOM 632 C CA . LYS A 1 89 ? 29.323 -9.231 -20.645 1.00 45.72 89 LYS A CA 1
ATOM 633 C C . LYS A 1 89 ? 30.172 -10.372 -20.075 1.00 45.72 89 LYS A C 1
ATOM 635 O O . LYS A 1 89 ? 31.395 -10.299 -20.150 1.00 45.72 89 LYS A O 1
ATOM 640 N N . GLU A 1 90 ? 29.539 -11.438 -19.586 1.00 47.84 90 GLU A N 1
ATOM 641 C CA . GLU A 1 90 ? 30.230 -12.622 -19.055 1.00 47.84 90 GLU A CA 1
ATOM 642 C C . GLU A 1 90 ? 30.747 -13.566 -20.154 1.00 47.84 90 GLU A C 1
ATOM 644 O O . GLU A 1 90 ? 31.806 -14.164 -19.993 1.00 47.84 90 GLU A O 1
ATOM 649 N N . SER A 1 91 ? 30.101 -13.627 -21.327 1.00 47.78 91 SER A N 1
ATOM 650 C CA . SER A 1 91 ? 30.585 -14.444 -22.457 1.00 47.78 91 SER A CA 1
ATOM 651 C C . SER A 1 91 ? 31.838 -13.892 -23.155 1.00 47.78 91 SER A C 1
ATOM 653 O O . SER A 1 91 ? 32.388 -14.554 -24.030 1.00 47.78 91 SER A O 1
ATOM 655 N N . SER A 1 92 ? 32.290 -12.684 -22.799 1.00 48.03 92 SER A N 1
ATOM 656 C CA . SER A 1 92 ? 33.468 -12.035 -23.400 1.00 48.03 92 SER A CA 1
ATOM 657 C C . SER A 1 92 ? 34.722 -12.089 -22.511 1.00 48.03 92 SER A C 1
ATOM 659 O O . SER A 1 92 ? 35.736 -11.485 -22.854 1.00 48.03 92 SER A O 1
ATOM 661 N N . GLN A 1 93 ? 34.681 -12.792 -21.372 1.00 47.25 93 GLN A N 1
ATOM 662 C CA . GLN A 1 93 ? 35.798 -12.876 -20.422 1.00 47.25 93 GLN A CA 1
ATOM 663 C C . GLN A 1 93 ? 36.318 -14.308 -20.254 1.00 47.25 93 GLN A C 1
ATOM 665 O O . GLN A 1 93 ? 36.272 -14.890 -19.178 1.00 47.25 93 GLN A O 1
ATOM 670 N N . SER A 1 94 ? 36.884 -14.873 -21.317 1.00 40.16 94 SER A N 1
ATOM 671 C CA . SER A 1 94 ? 37.833 -15.983 -21.181 1.00 40.16 94 SER A CA 1
ATOM 672 C C . SER A 1 94 ? 38.992 -15.786 -22.153 1.00 40.16 94 SER A C 1
ATOM 674 O O . SER A 1 94 ? 39.135 -16.504 -23.139 1.00 40.16 94 SER A O 1
ATOM 676 N N . ILE A 1 95 ? 39.815 -14.768 -21.892 1.00 46.22 95 ILE A N 1
ATOM 677 C CA . ILE A 1 95 ? 41.177 -14.729 -22.429 1.00 46.22 95 ILE A CA 1
ATOM 678 C C . ILE A 1 95 ? 42.032 -15.507 -21.429 1.00 46.22 95 ILE A C 1
ATOM 680 O O . ILE A 1 95 ? 42.320 -15.026 -20.335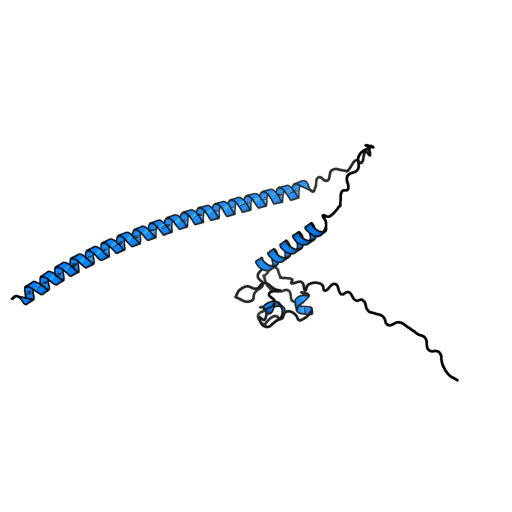 1.00 46.22 95 ILE A O 1
ATOM 684 N N . SER A 1 96 ? 42.373 -16.744 -21.782 1.00 41.84 96 SER A N 1
ATOM 685 C CA . SER A 1 96 ? 43.315 -17.579 -21.039 1.00 41.84 96 SER A CA 1
ATOM 686 C C . SER A 1 96 ? 44.706 -16.948 -21.106 1.00 41.84 96 SER A C 1
ATOM 688 O O . SER A 1 96 ? 45.311 -16.899 -22.173 1.00 41.84 96 SER A O 1
ATOM 690 N N . ILE A 1 97 ? 45.217 -16.456 -19.977 1.00 40.19 97 ILE A N 1
ATOM 691 C CA . ILE A 1 97 ? 46.595 -15.966 -19.876 1.00 40.19 97 ILE A CA 1
ATOM 692 C C . ILE A 1 97 ? 47.458 -17.120 -19.355 1.00 40.19 97 ILE A C 1
ATOM 694 O O . ILE A 1 97 ? 47.470 -17.407 -18.161 1.00 40.19 97 ILE A O 1
ATOM 698 N N . THR A 1 98 ? 48.170 -17.808 -20.248 1.00 35.66 98 THR A N 1
ATOM 699 C CA . THR A 1 98 ? 49.314 -18.649 -19.869 1.00 35.66 98 THR A CA 1
ATOM 700 C C . THR A 1 98 ? 50.534 -17.757 -19.677 1.00 35.66 98 THR A C 1
ATOM 702 O O . THR A 1 98 ? 50.997 -17.110 -20.614 1.00 35.66 98 THR A O 1
ATOM 705 N N . ASN A 1 99 ? 51.041 -17.714 -18.446 1.00 42.16 99 ASN A N 1
ATOM 706 C CA . ASN A 1 99 ? 52.233 -16.960 -18.076 1.00 42.16 99 ASN A CA 1
ATOM 707 C C . ASN A 1 99 ? 53.497 -17.610 -18.652 1.00 42.16 99 ASN A C 1
ATOM 709 O O . ASN A 1 99 ? 53.887 -18.677 -18.184 1.00 42.16 99 ASN A O 1
ATOM 713 N N . THR A 1 100 ? 54.201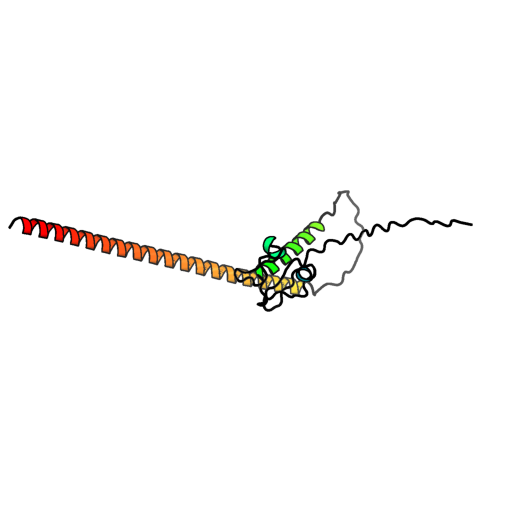 -16.915 -19.549 1.00 36.22 100 THR A N 1
ATOM 714 C CA . THR A 1 100 ? 55.656 -17.071 -19.712 1.00 36.22 100 THR A CA 1
ATOM 715 C C . THR A 1 100 ? 56.337 -15.727 -19.988 1.00 36.22 100 THR A C 1
ATOM 717 O O . THR A 1 100 ? 56.124 -15.091 -21.013 1.00 36.22 100 THR A O 1
ATOM 720 N N . SER A 1 101 ? 57.135 -15.344 -18.993 1.00 36.59 101 SER A N 1
ATOM 721 C CA . SER A 1 101 ? 58.243 -14.387 -18.888 1.00 36.59 101 SER A CA 1
ATOM 722 C C . SER A 1 101 ? 58.823 -13.682 -20.136 1.00 36.59 101 SER A C 1
ATOM 724 O O . SER A 1 101 ? 59.205 -14.313 -21.115 1.00 36.59 101 SER A O 1
ATOM 726 N N . THR A 1 102 ? 59.077 -12.378 -19.926 1.00 42.47 102 THR A N 1
ATOM 727 C CA . THR A 1 102 ? 60.185 -11.515 -20.413 1.00 42.47 102 THR A CA 1
ATOM 728 C C . THR A 1 102 ? 60.382 -11.274 -21.912 1.00 42.47 102 THR A C 1
ATOM 730 O O . THR A 1 102 ? 61.021 -12.077 -22.574 1.00 42.47 102 THR A O 1
ATOM 733 N N . HIS A 1 103 ? 60.050 -10.062 -22.380 1.00 34.03 103 HIS A N 1
ATOM 734 C CA . HIS A 1 103 ? 61.025 -9.057 -22.851 1.00 34.03 103 HIS A CA 1
ATOM 735 C C . HIS A 1 103 ? 60.297 -7.730 -23.144 1.00 34.03 103 HIS A C 1
ATOM 737 O O . HIS A 1 103 ? 59.297 -7.710 -23.857 1.00 34.03 103 HIS A O 1
ATOM 743 N N . GLN A 1 104 ? 60.773 -6.621 -22.571 1.00 42.38 104 GLN A N 1
ATOM 744 C CA . GLN A 1 104 ? 60.289 -5.279 -22.900 1.00 42.38 104 GLN A CA 1
ATOM 745 C C . GLN A 1 104 ? 60.814 -4.879 -24.280 1.00 42.38 104 GLN A C 1
ATOM 747 O O . GLN A 1 104 ? 62.027 -4.796 -24.457 1.00 42.38 104 GLN A O 1
ATOM 752 N N . GLN A 1 105 ? 59.923 -4.543 -25.213 1.00 35.31 105 GLN A N 1
ATOM 753 C CA . GLN A 1 105 ? 60.244 -3.586 -26.267 1.00 35.31 105 GLN A CA 1
ATOM 754 C C . GLN A 1 105 ? 59.119 -2.569 -26.439 1.00 35.31 105 GLN A C 1
ATOM 756 O O . GLN A 1 105 ? 57.931 -2.876 -26.487 1.00 35.31 105 GLN A O 1
ATOM 761 N N . ASN A 1 106 ? 59.590 -1.333 -26.445 1.00 39.94 106 ASN A N 1
ATOM 762 C CA . ASN A 1 106 ? 58.911 -0.061 -26.464 1.00 39.94 106 ASN A CA 1
ATOM 763 C C . ASN A 1 106 ? 58.230 0.164 -27.826 1.00 39.94 106 ASN A C 1
ATOM 765 O O . ASN A 1 106 ? 58.914 0.227 -28.845 1.00 39.94 106 ASN A O 1
ATOM 769 N N . LEU A 1 107 ? 56.904 0.313 -27.845 1.00 38.56 107 LEU A N 1
ATOM 770 C CA . LEU A 1 107 ? 56.180 0.892 -28.977 1.00 38.56 107 LEU A CA 1
ATOM 771 C C . LEU A 1 107 ? 55.403 2.103 -28.472 1.00 38.56 107 LEU A C 1
ATOM 773 O O . LEU A 1 107 ? 54.360 1.988 -27.829 1.00 38.56 107 LEU A O 1
ATOM 777 N N . ASN A 1 108 ? 55.967 3.268 -28.774 1.00 43.66 108 ASN A N 1
ATOM 778 C CA . ASN A 1 108 ? 55.340 4.569 -28.637 1.00 43.66 108 ASN A CA 1
ATOM 779 C C . ASN A 1 108 ? 54.118 4.605 -29.572 1.00 43.66 108 ASN A C 1
ATOM 781 O O . ASN A 1 108 ? 54.263 4.757 -30.784 1.00 43.66 108 ASN A O 1
ATOM 785 N N . ILE A 1 109 ? 52.919 4.425 -29.021 1.00 39.09 109 ILE A N 1
ATOM 786 C CA . ILE A 1 109 ? 51.665 4.715 -29.718 1.00 39.09 109 ILE A CA 1
ATOM 787 C C . ILE A 1 109 ? 51.026 5.876 -28.963 1.00 39.09 109 ILE A C 1
ATOM 789 O O . ILE A 1 109 ? 50.419 5.688 -27.910 1.00 39.09 109 ILE A O 1
ATOM 793 N N . GLU A 1 110 ? 51.188 7.088 -29.496 1.00 44.69 110 GLU A N 1
ATOM 794 C CA . GLU A 1 110 ? 50.349 8.226 -29.125 1.00 44.69 110 GLU A CA 1
ATOM 795 C C . GLU A 1 110 ? 48.896 7.875 -29.459 1.00 44.69 110 GLU A C 1
ATOM 797 O O . GLU A 1 110 ? 48.482 7.848 -30.619 1.00 44.69 110 GLU A O 1
ATOM 802 N N . ILE A 1 111 ? 48.113 7.567 -28.426 1.00 42.31 111 ILE A N 1
ATOM 803 C CA . ILE A 1 111 ? 46.660 7.473 -28.532 1.00 42.31 111 ILE A CA 1
ATOM 804 C C . ILE A 1 111 ? 46.108 8.872 -28.231 1.00 42.31 111 ILE A C 1
ATOM 806 O O . ILE A 1 111 ? 46.305 9.361 -27.117 1.00 42.31 111 ILE A O 1
ATOM 810 N N . PRO A 1 112 ? 45.393 9.526 -29.163 1.00 43.50 112 PRO A N 1
ATOM 811 C CA . PRO A 1 112 ? 44.760 10.808 -28.884 1.00 43.50 112 PRO A CA 1
ATOM 812 C C . PRO A 1 112 ? 43.724 10.662 -27.758 1.00 43.50 112 PRO A C 1
ATOM 814 O O . PRO A 1 112 ? 42.860 9.779 -27.786 1.00 43.50 112 PRO A O 1
ATOM 817 N N . GLU A 1 113 ? 43.821 11.539 -26.755 1.00 46.16 113 GLU A N 1
ATOM 818 C CA . GLU A 1 113 ? 42.958 11.584 -25.572 1.00 46.16 113 GLU A CA 1
ATOM 819 C C . GLU A 1 113 ? 41.461 11.568 -25.938 1.00 46.16 113 GLU A C 1
ATOM 821 O O . GLU A 1 113 ? 40.901 12.537 -26.461 1.00 46.16 113 GLU A O 1
ATOM 826 N N . ARG A 1 114 ? 40.756 10.486 -25.584 1.00 45.41 114 ARG A N 1
ATOM 827 C CA . ARG A 1 114 ? 39.286 10.403 -25.647 1.00 45.41 114 ARG A CA 1
ATOM 828 C C . ARG A 1 114 ? 38.637 11.226 -24.523 1.00 45.41 114 ARG A C 1
ATOM 830 O O . ARG A 1 114 ? 38.113 10.669 -23.558 1.00 45.41 114 ARG A O 1
ATOM 837 N N . LYS A 1 115 ? 38.585 12.553 -24.676 1.00 52.50 115 LYS A N 1
ATOM 838 C CA . LYS A 1 115 ? 37.953 13.482 -23.708 1.00 52.50 115 LYS A CA 1
ATOM 839 C C . LYS A 1 115 ? 36.431 13.320 -23.538 1.00 52.50 115 LYS A C 1
ATOM 841 O O . LYS A 1 115 ? 35.870 13.825 -22.573 1.00 52.50 115 LYS A O 1
ATOM 846 N N . GLN A 1 116 ? 35.741 12.587 -24.416 1.00 49.44 116 GLN A N 1
ATOM 847 C CA . GLN A 1 116 ? 34.273 12.454 -24.369 1.00 49.44 116 GLN A CA 1
ATOM 848 C C . GLN A 1 116 ? 33.748 11.324 -23.458 1.00 49.44 116 GLN A C 1
ATOM 850 O O . GLN A 1 116 ? 32.557 11.291 -23.154 1.00 49.44 116 GLN A O 1
ATOM 855 N N . SER A 1 117 ? 34.600 10.402 -22.989 1.00 48.81 117 SER A N 1
ATOM 856 C CA . SER A 1 117 ? 34.143 9.249 -22.182 1.00 48.81 117 SER A CA 1
ATOM 857 C C . SER A 1 117 ? 34.002 9.531 -20.675 1.00 48.81 117 SER A C 1
ATOM 859 O O . SER A 1 117 ? 33.265 8.822 -19.986 1.00 48.81 117 SER A O 1
ATOM 861 N N . ASN A 1 118 ? 34.617 10.608 -20.169 1.00 52.56 118 ASN A N 1
ATOM 862 C CA . ASN A 1 118 ? 34.568 10.957 -18.744 1.00 52.56 118 ASN A CA 1
ATOM 863 C C . ASN A 1 118 ? 33.262 11.660 -18.338 1.00 52.56 118 ASN A C 1
ATOM 865 O O . ASN A 1 118 ? 32.672 11.295 -17.326 1.00 52.56 118 ASN A O 1
ATOM 869 N N . GLN A 1 119 ? 32.724 12.566 -19.163 1.00 55.44 119 GLN A N 1
ATOM 870 C CA . GLN A 1 119 ? 31.510 13.330 -18.815 1.00 55.44 119 GLN A CA 1
ATOM 871 C C . GLN A 1 119 ? 30.261 12.447 -18.648 1.00 55.44 119 GLN A C 1
ATOM 873 O O . GLN A 1 119 ? 29.445 12.658 -17.751 1.00 55.44 119 GLN A O 1
ATOM 878 N N . LYS A 1 120 ? 30.115 11.413 -19.486 1.00 62.56 120 LYS A N 1
ATOM 879 C CA . LYS A 1 120 ? 28.989 10.469 -19.396 1.00 62.56 120 LYS A CA 1
ATOM 880 C C . LYS A 1 120 ? 29.059 9.608 -18.130 1.00 62.56 120 LYS A C 1
ATOM 882 O O . LYS A 1 120 ? 28.025 9.279 -17.550 1.00 62.56 120 LYS A O 1
ATOM 887 N N . THR A 1 121 ? 30.270 9.259 -17.703 1.00 60.91 121 THR A N 1
ATOM 888 C CA . THR A 1 121 ? 30.518 8.466 -16.492 1.00 60.91 121 THR A CA 1
ATOM 889 C C . THR A 1 121 ? 30.248 9.295 -15.233 1.00 60.91 121 THR A C 1
ATOM 891 O O . THR A 1 121 ? 29.602 8.815 -14.302 1.00 60.91 121 THR A O 1
ATOM 894 N N . GLU A 1 122 ? 30.643 10.569 -15.232 1.00 63.75 122 GLU A N 1
ATOM 895 C CA . GLU A 1 122 ? 30.370 11.503 -14.134 1.00 63.75 122 GLU A CA 1
ATOM 896 C C . GLU A 1 122 ? 28.875 11.797 -13.970 1.00 63.75 122 GLU A C 1
ATOM 898 O O . GLU A 1 122 ? 28.349 11.700 -12.861 1.00 63.75 122 GLU A O 1
ATOM 903 N N . HIS A 1 123 ? 28.157 12.061 -15.066 1.00 66.06 123 HIS A N 1
ATOM 904 C CA . HIS A 1 123 ? 26.712 12.301 -15.020 1.00 66.06 123 HIS A CA 1
ATOM 905 C C . HIS A 1 123 ? 25.939 11.090 -14.466 1.00 66.06 123 HIS A C 1
ATOM 907 O O . HIS A 1 123 ? 25.015 11.240 -13.665 1.00 66.06 123 HIS A O 1
ATOM 913 N N . MET A 1 124 ? 26.342 9.871 -14.841 1.00 74.31 124 MET A N 1
ATOM 914 C CA . MET A 1 124 ? 25.742 8.641 -14.313 1.00 74.31 124 MET A CA 1
ATOM 915 C C . MET A 1 124 ? 26.025 8.468 -12.813 1.00 74.31 124 MET A C 1
ATOM 917 O O . MET A 1 124 ? 25.131 8.094 -12.057 1.00 74.31 124 MET A O 1
ATOM 921 N N . SER A 1 125 ? 27.240 8.797 -12.365 1.00 78.38 125 SER A N 1
ATOM 922 C CA . SER A 1 125 ? 27.621 8.762 -10.947 1.00 78.38 125 SER A CA 1
ATOM 923 C C . SER A 1 125 ? 26.793 9.738 -10.100 1.00 78.38 125 SER A C 1
ATOM 925 O O . SER A 1 125 ? 26.323 9.379 -9.019 1.00 78.38 125 SER A O 1
ATOM 927 N N . ILE A 1 126 ? 26.535 10.946 -10.611 1.00 81.62 126 ILE A N 1
ATOM 928 C CA . ILE A 1 126 ? 25.678 11.942 -9.948 1.00 81.62 126 ILE A CA 1
ATOM 929 C C . ILE A 1 126 ? 24.234 11.433 -9.840 1.00 81.62 126 ILE A C 1
ATOM 931 O O . ILE A 1 126 ? 23.638 11.504 -8.766 1.00 81.62 126 ILE A O 1
ATOM 935 N N . GLN A 1 127 ? 23.688 10.860 -10.916 1.00 87.38 127 GLN A N 1
ATOM 936 C CA . GLN A 1 127 ? 22.327 10.318 -10.920 1.00 87.38 127 GLN A CA 1
ATOM 937 C C . GLN A 1 127 ? 22.157 9.154 -9.930 1.00 87.38 127 GLN A C 1
ATOM 939 O O . GLN A 1 127 ? 21.137 9.070 -9.246 1.00 87.38 127 GLN A O 1
ATOM 944 N N . ILE A 1 128 ? 23.162 8.281 -9.817 1.00 86.81 128 ILE A N 1
ATOM 945 C CA . ILE A 1 128 ? 23.162 7.176 -8.848 1.00 86.81 128 ILE A CA 1
ATOM 946 C C . ILE A 1 128 ? 23.172 7.717 -7.414 1.00 86.81 128 ILE A C 1
ATOM 948 O O . ILE A 1 128 ? 22.396 7.244 -6.584 1.00 86.81 128 ILE A O 1
ATOM 952 N N . LYS A 1 129 ? 23.995 8.731 -7.119 1.00 90.81 129 LYS A N 1
ATOM 953 C CA . LYS A 1 129 ? 24.029 9.364 -5.790 1.00 90.81 129 LYS A CA 1
ATOM 954 C C . LYS A 1 129 ? 22.692 10.011 -5.428 1.00 90.81 129 LYS A C 1
ATOM 956 O O . LYS A 1 129 ? 22.221 9.838 -4.308 1.00 90.81 129 LYS A O 1
ATOM 961 N N . ASP A 1 130 ? 22.050 10.699 -6.371 1.00 91.88 130 ASP A N 1
ATOM 962 C CA . ASP A 1 130 ? 20.728 11.292 -6.139 1.00 91.88 130 ASP A CA 1
ATOM 963 C C . ASP A 1 130 ? 19.665 10.215 -5.857 1.00 91.88 130 ASP A C 1
ATOM 965 O O . ASP A 1 130 ? 18.877 10.329 -4.917 1.00 91.88 130 ASP A O 1
ATOM 969 N N . GLN A 1 131 ? 19.686 9.104 -6.600 1.00 92.81 131 GLN A N 1
ATOM 970 C CA . GLN A 1 131 ? 18.811 7.962 -6.318 1.00 92.81 131 GLN A CA 1
ATOM 971 C C . GLN A 1 131 ? 19.074 7.354 -4.936 1.00 92.81 131 GLN A C 1
ATOM 973 O O . GLN A 1 131 ? 18.122 7.056 -4.215 1.00 92.81 131 GLN A O 1
ATOM 978 N N . GLN A 1 132 ? 20.339 7.210 -4.537 1.00 93.56 132 GLN A N 1
ATOM 979 C CA . GLN A 1 132 ? 20.706 6.718 -3.207 1.00 93.56 132 GLN A CA 1
ATOM 980 C C . GLN A 1 132 ? 20.181 7.636 -2.097 1.00 93.56 132 GLN A C 1
ATOM 982 O O . GLN A 1 132 ? 19.607 7.143 -1.127 1.00 93.56 132 GLN A O 1
ATOM 987 N N . LEU A 1 133 ? 20.291 8.958 -2.256 1.00 95.19 133 LEU A N 1
ATOM 988 C CA . LEU A 1 133 ? 19.753 9.927 -1.296 1.00 95.19 133 LEU A CA 1
ATOM 989 C C . LEU A 1 133 ? 18.225 9.856 -1.196 1.00 95.19 133 LEU A C 1
ATOM 991 O O . LEU A 1 133 ? 17.672 9.892 -0.095 1.00 95.19 133 LEU A O 1
ATOM 995 N N . ARG A 1 134 ? 17.527 9.693 -2.326 1.00 94.81 134 ARG A N 1
ATOM 996 C CA . ARG A 1 134 ? 16.067 9.497 -2.332 1.00 94.81 134 ARG A CA 1
ATOM 997 C C . ARG A 1 134 ? 15.670 8.216 -1.603 1.00 94.81 134 ARG A C 1
ATOM 999 O O . ARG A 1 134 ? 14.746 8.250 -0.794 1.00 94.81 134 ARG A O 1
ATOM 1006 N N . ILE A 1 135 ? 16.373 7.110 -1.852 1.00 93.50 135 ILE A N 1
ATOM 1007 C CA . ILE A 1 135 ? 16.147 5.831 -1.162 1.00 93.50 135 ILE A CA 1
ATOM 1008 C C . ILE A 1 135 ? 16.381 5.989 0.342 1.00 93.50 135 ILE A C 1
ATOM 1010 O O . ILE A 1 135 ? 15.551 5.551 1.138 1.00 93.50 135 ILE A O 1
ATOM 1014 N N . GLN A 1 136 ? 17.459 6.669 0.736 1.00 95.38 136 GLN A N 1
ATOM 1015 C CA . GLN A 1 136 ? 17.758 6.928 2.140 1.00 95.38 136 GLN A CA 1
ATOM 1016 C C . GLN A 1 136 ? 16.636 7.730 2.813 1.00 95.38 136 GLN A C 1
ATOM 1018 O O . GLN A 1 136 ? 16.124 7.323 3.853 1.00 95.38 136 GLN A O 1
ATOM 1023 N N . SER A 1 137 ? 16.170 8.803 2.168 1.00 96.62 137 SER A N 1
ATOM 1024 C CA . SER A 1 137 ? 15.053 9.609 2.670 1.00 96.62 137 SER A CA 1
ATOM 1025 C C . SER A 1 137 ? 13.756 8.802 2.812 1.00 96.62 137 SER A C 1
ATOM 1027 O O . SER A 1 137 ? 13.020 8.970 3.787 1.00 96.62 137 SER A O 1
ATOM 1029 N N . ILE A 1 138 ? 13.467 7.903 1.865 1.00 96.94 138 ILE A N 1
ATOM 1030 C CA . ILE A 1 138 ? 12.306 7.005 1.937 1.00 96.94 138 ILE A CA 1
ATOM 1031 C C . ILE A 1 138 ? 12.428 6.060 3.138 1.00 96.94 138 ILE A C 1
ATOM 1033 O O . ILE A 1 138 ? 11.461 5.900 3.883 1.00 96.94 138 ILE A O 1
ATOM 1037 N N . ASN A 1 139 ? 13.606 5.476 3.360 1.00 96.06 139 ASN A N 1
ATOM 1038 C CA . ASN A 1 139 ? 13.849 4.579 4.489 1.00 96.06 139 ASN A CA 1
ATOM 1039 C C . ASN A 1 139 ? 13.695 5.297 5.837 1.00 96.06 139 ASN A C 1
ATOM 1041 O O . ASN A 1 139 ? 13.086 4.753 6.761 1.00 96.06 139 ASN A O 1
ATOM 1045 N N . ASP A 1 140 ? 14.170 6.538 5.939 1.00 96.06 140 ASP A N 1
ATOM 1046 C CA . ASP A 1 140 ? 14.016 7.345 7.150 1.00 96.06 140 ASP A CA 1
ATOM 1047 C C . ASP A 1 140 ? 12.537 7.656 7.431 1.00 96.06 140 ASP A C 1
ATOM 1049 O O . ASP A 1 140 ? 12.070 7.494 8.563 1.00 96.06 140 ASP A O 1
ATOM 1053 N N . LYS A 1 141 ? 11.761 8.013 6.397 1.00 97.81 141 LYS A N 1
ATOM 1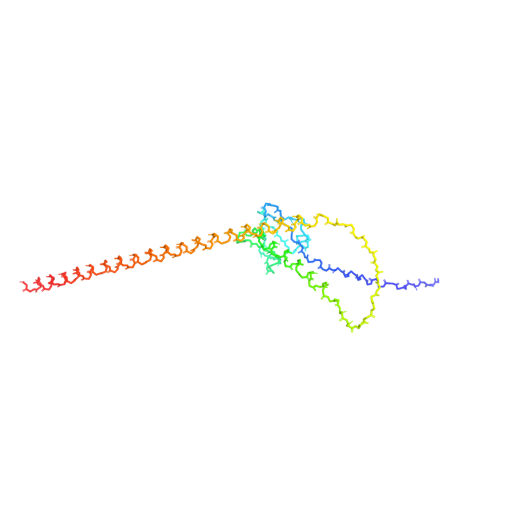054 C CA . LYS A 1 141 ? 10.305 8.211 6.516 1.00 97.81 141 LYS A CA 1
ATOM 1055 C C . LYS A 1 141 ? 9.584 6.932 6.937 1.00 97.81 141 LYS A C 1
ATOM 1057 O O . LYS A 1 141 ? 8.710 6.984 7.801 1.00 97.81 141 LYS A O 1
ATOM 1062 N N . LEU A 1 142 ? 9.960 5.785 6.372 1.00 97.25 142 LEU A N 1
ATOM 1063 C CA . LEU A 1 142 ? 9.392 4.489 6.748 1.00 97.25 142 LEU A CA 1
ATOM 1064 C C . LEU A 1 142 ? 9.651 4.185 8.229 1.00 97.25 142 LEU A C 1
ATOM 1066 O O . LEU A 1 142 ? 8.740 3.776 8.950 1.00 97.25 142 LEU A O 1
ATOM 1070 N N . ARG A 1 143 ? 10.870 4.452 8.712 1.00 97.56 143 ARG A N 1
ATOM 1071 C CA . ARG A 1 143 ? 11.234 4.274 10.123 1.00 97.56 143 ARG A CA 1
ATOM 1072 C C . ARG A 1 143 ? 10.419 5.182 11.045 1.00 97.56 143 ARG A C 1
ATOM 1074 O O . ARG A 1 143 ? 9.957 4.724 12.089 1.00 97.56 143 ARG A O 1
ATOM 1081 N N . GLN A 1 144 ? 10.209 6.440 10.658 1.00 97.44 144 GLN A N 1
ATOM 1082 C CA . GLN A 1 144 ? 9.375 7.380 11.413 1.00 97.44 144 GLN A CA 1
ATOM 1083 C C . GLN A 1 144 ? 7.913 6.922 11.478 1.00 97.44 144 GLN A C 1
ATOM 1085 O O . GLN A 1 144 ? 7.327 6.898 12.561 1.00 97.44 144 GLN A O 1
ATOM 1090 N N . LEU A 1 145 ? 7.335 6.501 10.349 1.00 97.94 145 LEU A N 1
ATOM 1091 C CA . LEU A 1 145 ? 5.968 5.974 10.309 1.00 97.94 145 LEU A CA 1
ATOM 1092 C C . LEU A 1 145 ? 5.821 4.731 11.192 1.00 97.94 145 LEU A C 1
ATOM 1094 O O . LEU A 1 145 ? 4.867 4.635 11.962 1.00 97.94 145 LEU A O 1
ATOM 1098 N N . GLN A 1 146 ? 6.801 3.825 11.170 1.00 97.50 146 GLN A N 1
ATOM 1099 C CA . GLN A 1 146 ? 6.791 2.642 12.029 1.00 97.50 146 GLN A CA 1
ATOM 1100 C C . GLN A 1 146 ? 6.793 3.009 13.523 1.00 97.50 146 GLN A C 1
ATOM 1102 O O . GLN A 1 146 ? 6.075 2.403 14.321 1.00 97.50 146 GLN A O 1
ATOM 1107 N N . GLN A 1 147 ? 7.566 4.026 13.917 1.00 97.50 147 GLN A N 1
ATOM 1108 C CA . GLN A 1 147 ? 7.575 4.531 15.293 1.00 97.50 147 GLN A CA 1
ATOM 1109 C C . GLN A 1 147 ? 6.230 5.154 15.686 1.00 97.50 147 GLN A C 1
ATOM 1111 O O . GLN A 1 147 ? 5.745 4.913 16.794 1.00 97.50 147 GLN A O 1
ATOM 1116 N N . GLN A 1 148 ? 5.605 5.918 14.785 1.00 97.75 148 GLN A N 1
ATOM 1117 C CA . GLN A 1 148 ? 4.284 6.507 15.020 1.00 97.75 148 GLN A CA 1
ATOM 1118 C C . GLN A 1 148 ? 3.208 5.431 15.207 1.00 97.75 148 GLN A C 1
ATOM 1120 O O . GLN A 1 148 ? 2.450 5.503 16.176 1.00 97.75 148 GLN A O 1
ATOM 1125 N N . ILE A 1 149 ? 3.192 4.406 14.349 1.00 98.06 149 ILE A N 1
ATOM 1126 C CA . ILE A 1 149 ? 2.270 3.265 14.453 1.00 98.06 149 ILE A CA 1
ATOM 1127 C C . ILE A 1 149 ? 2.432 2.566 15.805 1.00 98.06 149 ILE A C 1
ATOM 1129 O O . ILE A 1 149 ? 1.449 2.336 16.508 1.00 98.06 149 ILE A O 1
ATOM 1133 N N . ASN A 1 150 ? 3.669 2.278 16.217 1.00 97.31 150 ASN A N 1
ATOM 1134 C CA . ASN A 1 150 ? 3.930 1.628 17.503 1.00 97.31 150 ASN A CA 1
ATOM 1135 C C . ASN A 1 150 ? 3.464 2.485 18.690 1.00 97.31 150 ASN A C 1
ATOM 1137 O O . ASN A 1 150 ? 2.869 1.967 19.635 1.00 97.31 150 ASN A O 1
ATOM 1141 N N . LYS A 1 151 ? 3.676 3.806 18.633 1.00 98.06 151 LYS A N 1
ATOM 1142 C CA . LYS A 1 151 ? 3.203 4.734 19.668 1.00 98.06 151 LYS A CA 1
ATOM 1143 C C . LYS A 1 151 ? 1.675 4.746 19.761 1.00 98.06 151 LYS A C 1
ATOM 1145 O O . LYS A 1 151 ? 1.134 4.698 20.863 1.00 98.06 151 LYS A O 1
ATOM 1150 N N . GLN A 1 152 ? 0.984 4.784 18.621 1.00 97.88 152 GLN A N 1
ATOM 1151 C CA . GLN A 1 152 ? -0.479 4.731 18.574 1.00 97.88 152 GLN A CA 1
ATOM 1152 C C . GLN A 1 152 ? -1.015 3.396 19.096 1.00 97.88 152 GLN A C 1
ATOM 1154 O O . GLN A 1 152 ? -1.930 3.392 19.913 1.00 97.88 152 GLN A O 1
ATOM 1159 N N . LYS A 1 153 ? -0.401 2.275 18.703 1.00 98.19 153 LYS A N 1
ATOM 1160 C CA . LYS A 1 153 ? -0.764 0.937 19.187 1.00 98.19 153 LYS A CA 1
ATOM 1161 C C . LYS A 1 153 ? -0.696 0.846 20.712 1.00 98.19 153 LYS A C 1
ATOM 1163 O O . LYS A 1 153 ? -1.636 0.371 21.339 1.00 98.19 153 LYS A O 1
ATOM 1168 N N . ASN A 1 154 ? 0.382 1.350 21.312 1.00 97.25 154 ASN A N 1
ATOM 1169 C CA . ASN A 1 154 ? 0.529 1.352 22.768 1.00 97.25 154 ASN A CA 1
ATOM 1170 C C . ASN A 1 154 ? -0.521 2.237 23.449 1.00 97.25 154 ASN A C 1
ATOM 1172 O O . ASN A 1 154 ? -1.078 1.846 24.470 1.00 97.25 154 ASN A O 1
ATOM 1176 N N . LYS A 1 155 ? -0.828 3.401 22.866 1.00 98.19 155 LYS A N 1
ATOM 1177 C CA . LYS A 1 155 ? -1.880 4.286 23.376 1.00 98.19 155 LYS A CA 1
ATOM 1178 C C . LYS A 1 155 ? -3.244 3.585 23.387 1.00 98.19 155 LYS A C 1
ATOM 1180 O O . LYS A 1 155 ? -3.892 3.561 24.426 1.00 98.19 155 LYS A O 1
ATOM 1185 N N . ILE A 1 156 ? -3.626 2.962 22.269 1.00 98.06 156 ILE A N 1
ATOM 1186 C CA . ILE A 1 156 ? -4.890 2.220 22.139 1.00 98.06 156 ILE A CA 1
ATOM 1187 C C . ILE A 1 156 ? -4.958 1.077 23.157 1.00 98.06 156 ILE A C 1
ATOM 1189 O O . ILE A 1 156 ? -5.973 0.913 23.825 1.00 98.06 156 ILE A O 1
ATOM 1193 N N . ASN A 1 157 ? -3.877 0.308 23.314 1.00 97.62 157 ASN A N 1
ATOM 1194 C CA . ASN A 1 157 ? -3.839 -0.792 24.279 1.00 97.62 157 ASN A CA 1
ATOM 1195 C C . ASN A 1 157 ? -4.031 -0.308 25.723 1.00 97.62 157 ASN A C 1
ATOM 1197 O O . ASN A 1 157 ? -4.759 -0.940 26.488 1.00 97.62 157 ASN A O 1
ATOM 1201 N N . ASN A 1 158 ? -3.410 0.813 26.094 1.00 97.75 158 ASN A N 1
ATOM 1202 C CA . ASN A 1 158 ? -3.561 1.388 27.429 1.00 97.75 158 ASN A CA 1
ATOM 1203 C C . ASN A 1 158 ? -4.997 1.872 27.667 1.00 97.75 158 ASN A C 1
ATOM 1205 O O . ASN A 1 158 ? -5.586 1.538 28.691 1.00 97.75 158 ASN A O 1
ATOM 1209 N N . GLU A 1 159 ? -5.579 2.593 26.703 1.00 98.25 159 GLU A N 1
ATOM 1210 C CA . GLU A 1 159 ? -6.968 3.064 26.784 1.00 98.25 159 GLU A CA 1
ATOM 1211 C C . GLU A 1 159 ? -7.951 1.891 26.883 1.00 98.25 159 GLU A C 1
ATOM 1213 O O . GLU A 1 159 ? -8.841 1.896 27.730 1.00 98.25 159 GLU A O 1
ATOM 1218 N N . MET A 1 160 ? -7.759 0.844 26.078 1.00 97.38 160 MET A N 1
ATOM 1219 C CA . MET A 1 160 ? -8.575 -0.371 26.130 1.00 97.38 160 MET A CA 1
ATOM 1220 C C . MET A 1 160 ? -8.475 -1.067 27.491 1.00 97.38 160 MET A C 1
ATOM 1222 O O . MET A 1 160 ? -9.490 -1.478 28.044 1.00 97.38 160 MET A O 1
ATOM 1226 N N . THR A 1 161 ? -7.271 -1.153 28.061 1.00 97.75 161 THR A N 1
ATOM 1227 C CA . THR A 1 161 ? -7.047 -1.747 29.389 1.00 97.75 161 THR A CA 1
ATOM 1228 C C . THR A 1 161 ? -7.755 -0.948 30.486 1.00 97.75 161 THR A C 1
ATOM 1230 O O . THR A 1 161 ? -8.401 -1.529 31.357 1.00 97.75 161 THR A O 1
ATOM 1233 N N . GLU A 1 162 ? -7.693 0.385 30.426 1.00 97.81 162 GLU A N 1
ATOM 1234 C CA . GLU A 1 162 ? -8.383 1.260 31.378 1.00 97.81 162 GLU A CA 1
ATOM 1235 C C . GLU A 1 162 ? -9.910 1.108 31.287 1.00 97.81 162 GLU A C 1
ATOM 1237 O O . GLU A 1 162 ? -10.593 1.034 32.311 1.00 97.81 162 GLU A O 1
ATOM 1242 N N . GLN A 1 163 ? -10.454 1.022 30.069 1.00 97.94 163 GLN A N 1
ATOM 1243 C CA . GLN A 1 163 ? -11.888 0.807 29.859 1.00 97.94 163 GLN A CA 1
ATOM 1244 C C . GLN A 1 163 ? -12.339 -0.565 30.364 1.00 97.94 163 GLN A C 1
ATOM 1246 O O . GLN A 1 163 ? -13.352 -0.646 31.057 1.00 97.94 163 GLN A O 1
ATOM 1251 N N . SER A 1 164 ? -11.571 -1.626 30.100 1.00 97.81 164 SER A N 1
ATOM 1252 C CA . SER A 1 164 ? -11.848 -2.957 30.651 1.00 97.81 164 SER A CA 1
ATOM 1253 C C . SER A 1 164 ? -11.902 -2.930 32.180 1.00 97.81 164 SER A C 1
ATOM 1255 O O . SER A 1 164 ? -12.860 -3.424 32.768 1.00 97.81 164 SER A O 1
ATOM 1257 N N . HIS A 1 165 ? -10.951 -2.253 32.832 1.00 97.69 165 HIS A N 1
ATOM 1258 C CA . HIS A 1 165 ? -10.950 -2.129 34.290 1.00 97.69 165 HIS A CA 1
ATOM 1259 C C . HIS A 1 165 ? -12.179 -1.374 34.828 1.00 97.69 165 HIS A C 1
ATOM 1261 O O . HIS A 1 165 ? -12.776 -1.772 35.830 1.00 97.69 165 HIS A O 1
ATOM 1267 N N . LYS A 1 166 ? -12.605 -0.302 34.146 1.00 98.06 166 LYS A N 1
ATOM 1268 C CA . LYS A 1 166 ? -13.829 0.442 34.493 1.00 98.06 166 LYS A CA 1
ATOM 1269 C C . LYS A 1 166 ? -15.081 -0.431 34.382 1.00 98.06 166 LYS A C 1
ATOM 1271 O O . LYS A 1 166 ? -15.943 -0.363 35.260 1.00 98.06 166 LYS A O 1
ATOM 1276 N N . ILE A 1 167 ? -15.169 -1.252 33.335 1.00 98.19 167 ILE A N 1
ATOM 1277 C CA . ILE A 1 167 ? -16.271 -2.202 33.135 1.00 98.19 167 ILE A CA 1
ATOM 1278 C C . ILE A 1 167 ? -16.285 -3.244 34.256 1.00 98.19 167 ILE A C 1
ATOM 1280 O O . ILE A 1 167 ? -17.339 -3.473 34.847 1.00 98.19 167 ILE A O 1
ATOM 1284 N N . ASP A 1 168 ? -15.132 -3.814 34.611 1.00 98.06 168 ASP A N 1
ATOM 1285 C CA . ASP A 1 168 ? -15.033 -4.803 35.690 1.00 98.06 168 ASP A CA 1
ATOM 1286 C C . ASP A 1 168 ? -15.524 -4.240 37.030 1.00 98.06 168 ASP A C 1
ATOM 1288 O O . ASP A 1 168 ? -16.313 -4.884 37.728 1.00 98.06 168 ASP A O 1
ATOM 1292 N N . ILE A 1 169 ? -15.130 -3.007 37.368 1.00 98.12 169 ILE A N 1
ATOM 1293 C CA . ILE A 1 169 ? -15.605 -2.318 38.577 1.00 98.12 169 ILE A CA 1
ATOM 1294 C C . ILE A 1 169 ? -17.125 -2.112 38.529 1.00 98.12 169 ILE A C 1
ATOM 1296 O O . ILE A 1 169 ? -17.813 -2.338 39.528 1.00 98.12 169 ILE A O 1
ATOM 1300 N N . ALA A 1 170 ? -17.673 -1.679 37.390 1.00 97.81 170 ALA A N 1
ATOM 1301 C CA . ALA A 1 170 ? -19.113 -1.478 37.239 1.00 97.81 170 ALA A CA 1
ATOM 1302 C C . ALA A 1 170 ? -19.891 -2.794 37.409 1.00 97.81 170 ALA A C 1
ATOM 1304 O O . ALA A 1 170 ? -20.896 -2.829 38.121 1.00 97.81 170 ALA A O 1
ATOM 1305 N N . LEU A 1 171 ? -19.388 -3.890 36.834 1.00 97.44 171 LEU A N 1
ATOM 1306 C CA . LEU A 1 171 ? -19.973 -5.222 36.981 1.00 97.44 171 LEU A CA 1
ATOM 1307 C C . LEU A 1 171 ? -19.916 -5.724 38.428 1.00 97.44 171 LEU A C 1
ATOM 1309 O O . LEU A 1 171 ? -20.880 -6.326 38.898 1.00 97.44 171 LEU A O 1
ATOM 1313 N N . GLN A 1 172 ? -18.827 -5.467 39.158 1.00 97.19 172 GLN A N 1
ATOM 1314 C CA . GLN A 1 172 ? -18.736 -5.802 40.585 1.00 97.19 172 GLN A CA 1
ATOM 1315 C C . GLN A 1 172 ? -19.780 -5.047 41.416 1.00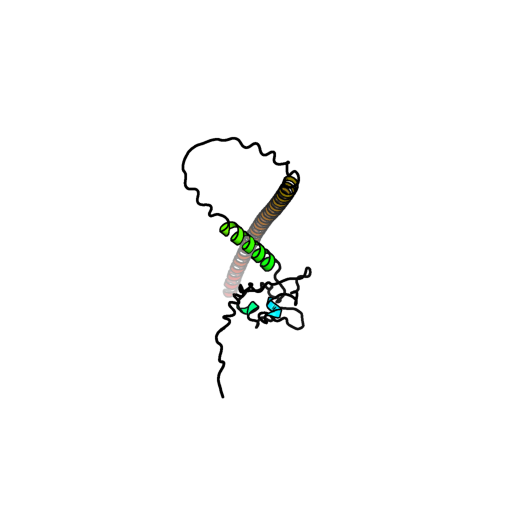 97.19 172 GLN A C 1
ATOM 1317 O O . GLN A 1 172 ? -20.472 -5.659 42.230 1.00 97.19 172 GLN A O 1
ATOM 1322 N N . LYS A 1 173 ? -19.947 -3.739 41.175 1.00 97.00 173 LYS A N 1
ATOM 1323 C CA . LYS A 1 173 ? -20.966 -2.924 41.856 1.00 97.00 173 LYS A CA 1
ATOM 1324 C C . LYS A 1 173 ? -22.384 -3.416 41.567 1.00 97.00 173 LYS A C 1
ATOM 1326 O O . LYS A 1 173 ? -23.185 -3.524 42.489 1.00 97.00 173 LYS A O 1
ATOM 1331 N N . LEU A 1 174 ? -22.678 -3.760 40.312 1.00 97.12 174 LEU A N 1
ATOM 1332 C CA . LEU A 1 174 ? -23.985 -4.286 39.915 1.00 97.12 174 LEU A CA 1
ATOM 1333 C C . LEU A 1 174 ? -24.287 -5.631 40.597 1.00 97.12 174 LEU A C 1
ATOM 1335 O O . LEU A 1 174 ? -25.376 -5.821 41.129 1.00 97.12 174 LEU A O 1
ATOM 1339 N N . LYS A 1 175 ? -23.309 -6.546 40.644 1.00 96.19 175 LYS A N 1
ATOM 1340 C CA . LYS A 1 175 ? -23.444 -7.839 41.341 1.00 96.19 175 LYS A CA 1
ATOM 1341 C C . LYS A 1 175 ? -23.735 -7.671 42.829 1.00 96.19 175 LYS A C 1
ATOM 1343 O O . LYS A 1 175 ? -24.544 -8.419 43.375 1.00 96.19 175 LYS A O 1
ATOM 1348 N N . TYR A 1 176 ? -23.088 -6.700 43.471 1.00 95.06 176 TYR A N 1
ATOM 1349 C CA . TYR A 1 176 ? -23.337 -6.382 44.874 1.00 95.06 176 TYR A CA 1
ATOM 1350 C C . TYR A 1 176 ? -24.762 -5.852 45.082 1.00 95.06 176 TYR A C 1
ATOM 1352 O O . TYR A 1 176 ? -25.466 -6.316 45.972 1.00 95.06 176 TYR A O 1
ATOM 1360 N N . PHE A 1 177 ? -25.211 -4.939 44.217 1.00 95.81 177 PHE A N 1
ATOM 1361 C CA . PHE A 1 177 ? -26.558 -4.372 44.287 1.00 95.81 177 PHE A CA 1
ATOM 1362 C C . PHE A 1 177 ? -27.651 -5.442 44.137 1.00 95.81 177 PHE A C 1
ATOM 1364 O O . PHE A 1 177 ? -28.518 -5.553 44.998 1.00 95.81 177 PHE A O 1
ATOM 1371 N N . VAL A 1 178 ? -27.549 -6.295 43.111 1.00 94.81 178 VAL A N 1
ATOM 1372 C CA . VAL A 1 178 ? -28.513 -7.385 42.866 1.00 94.81 178 VAL A CA 1
ATOM 1373 C C . VAL A 1 178 ? -28.540 -8.388 44.026 1.00 94.81 178 VAL A C 1
ATOM 1375 O O . VAL A 1 178 ? -29.607 -8.844 44.424 1.00 94.81 178 VAL A O 1
ATOM 1378 N N . SER A 1 179 ? -27.376 -8.716 44.599 1.00 92.81 179 SER A N 1
ATOM 1379 C CA . SER A 1 179 ? -27.298 -9.621 45.758 1.00 92.81 179 SER A CA 1
ATOM 1380 C C . SER A 1 179 ? -28.016 -9.067 46.992 1.00 92.81 179 SER A C 1
ATOM 1382 O O . SER A 1 179 ? -28.577 -9.844 47.757 1.00 92.81 179 SER A O 1
ATOM 1384 N N . ASN A 1 180 ? -28.006 -7.745 47.183 1.00 90.88 180 ASN A N 1
ATOM 1385 C CA . ASN A 1 180 ? -28.650 -7.100 48.325 1.00 90.88 180 ASN A CA 1
ATOM 1386 C C . ASN A 1 180 ? -30.166 -6.945 48.142 1.00 90.88 180 ASN A C 1
ATOM 1388 O O . ASN A 1 180 ? -30.896 -7.094 49.116 1.00 90.88 180 ASN A O 1
ATOM 1392 N N . GLU A 1 181 ? -30.650 -6.671 46.924 1.00 87.75 181 GLU A N 1
ATOM 1393 C CA . GLU A 1 181 ? -32.097 -6.641 46.646 1.00 87.75 181 GLU A CA 1
ATOM 1394 C C . GLU A 1 181 ? -32.744 -8.014 46.849 1.00 87.75 181 GLU A C 1
ATOM 1396 O O . GLU A 1 181 ? -33.849 -8.096 47.366 1.00 87.75 181 GLU A O 1
ATOM 1401 N N . ALA A 1 182 ? -32.045 -9.104 46.517 1.00 80.75 182 ALA A N 1
ATOM 1402 C CA . ALA A 1 182 ? -32.560 -10.462 46.700 1.00 80.75 182 ALA A CA 1
ATOM 1403 C C . ALA A 1 182 ? -32.729 -10.892 48.177 1.00 80.75 182 ALA A C 1
ATOM 1405 O O . ALA A 1 182 ? -33.252 -11.975 48.434 1.00 80.75 182 ALA A O 1
ATOM 1406 N N . GLN A 1 183 ? -32.248 -10.095 49.137 1.00 78.81 183 GLN A N 1
ATOM 1407 C CA . GLN A 1 183 ? -32.329 -10.377 50.576 1.00 78.81 183 GLN A CA 1
ATOM 1408 C C . GLN A 1 183 ? -33.413 -9.565 51.306 1.00 78.81 183 GLN A C 1
ATOM 1410 O O . GLN A 1 183 ? -33.589 -9.767 52.509 1.00 78.81 183 GLN A O 1
ATOM 1415 N N . GLN A 1 184 ? -34.108 -8.655 50.611 1.00 65.56 184 GLN A N 1
ATOM 1416 C CA . GLN A 1 184 ? -35.239 -7.875 51.136 1.00 65.56 184 GLN A CA 1
ATOM 1417 C C . GLN A 1 184 ? -36.571 -8.487 50.701 1.00 65.56 184 GLN A C 1
ATOM 1419 O O . GLN A 1 184 ? -37.510 -8.442 51.527 1.00 65.56 184 GLN A O 1
#

Organism: NCBI:txid28002

Radius of gyration: 36.33 Å; chains: 1; bounding box: 96×57×128 Å

Sequence (184 aa):
MPKGSNGGSSGSKSTASTKSTPSVRVNTNGTFDQRSSIFRSGEAYLKSDGTLDGRCAAARQGIIGTTSSGQADLRYAAVKNAVSINQQKESSQSISITNTSTHQQNLNIEIPERKQSNQKTEHMSIQIKDQQLRIQSINDKLRQLQQQINKQKNKINNEMTEQSHKIDIALQKLKYFVSNEAQQ

Secondary structure (DSSP, 8-state):
--------------------PPPPPB-TTS-B-TTSHHHHTTS--B-TTS-B-TTSHHHHTT-S-B-TTSSB-HHHHHHHHHHHHHHHHHTT----------------------THHHHHHHHHHHHHHHHHHHHHHHHHHHHHHHHHHHHHHHHHHHHHHHHHHHHHHHHHHHHHHHHHHTT-